Protein AF-A0A6J0BTA2-F1 (afdb_monomer)

Nearest PDB structures (foldseek):
  7sqc-assembly1_1V  TM=4.017E-01  e=1.022E-01  Chlamydomonas reinhardtii
  8a1g-assembly2_B  TM=2.232E-01  e=1.075E-01  Homo sapiens
  7rro-assembly1_D0  TM=2.722E-01  e=5.764E-01  Bos taurus
  8to0-assembly1_GX  TM=4.446E-01  e=3.598E+00  Mus musculus
  8otz-assembly1_DQ  TM=2.866E-01  e=8.990E+00  Bos taurus

Structure (mmCIF, N/CA/C/O backbone):
data_AF-A0A6J0BTA2-F1
#
_entry.id   AF-A0A6J0BTA2-F1
#
loop_
_atom_site.group_PDB
_atom_site.id
_atom_site.type_symbol
_atom_site.label_atom_id
_atom_site.label_alt_id
_atom_site.label_comp_id
_atom_site.label_asym_id
_atom_site.label_entity_id
_atom_site.label_seq_id
_atom_site.pdbx_PDB_ins_code
_atom_site.Cartn_x
_atom_site.Cartn_y
_atom_site.Cartn_z
_atom_site.occupancy
_atom_site.B_iso_or_equiv
_atom_site.auth_seq_id
_atom_site.auth_comp_id
_atom_site.auth_asym_id
_atom_site.auth_atom_id
_atom_site.pdbx_PDB_model_num
ATOM 1 N N . MET A 1 1 ? 21.341 17.110 -25.250 1.00 35.72 1 MET A N 1
ATOM 2 C CA . MET A 1 1 ? 21.425 15.874 -26.065 1.00 35.72 1 MET A CA 1
ATOM 3 C C . MET A 1 1 ? 21.494 16.095 -27.590 1.00 35.72 1 MET A C 1
ATOM 5 O O . MET A 1 1 ? 21.812 15.149 -28.292 1.00 35.72 1 MET A O 1
ATOM 9 N N . GLY A 1 2 ? 21.378 17.321 -28.132 1.00 25.48 2 GLY A N 1
ATOM 10 C CA . GLY A 1 2 ? 21.524 17.606 -29.582 1.00 25.48 2 GLY A CA 1
ATOM 11 C C . GLY A 1 2 ? 22.929 17.468 -30.203 1.00 25.48 2 GLY A C 1
ATOM 12 O O . GLY A 1 2 ? 23.132 17.863 -31.344 1.00 25.48 2 GLY A O 1
ATOM 13 N N . LYS A 1 3 ? 23.913 16.917 -29.480 1.00 32.44 3 LYS A N 1
ATOM 14 C CA . LYS A 1 3 ? 25.285 16.723 -29.990 1.00 32.44 3 LYS A CA 1
ATOM 15 C C . LYS A 1 3 ? 25.452 15.415 -30.786 1.00 32.44 3 LYS A C 1
ATOM 17 O O . LYS A 1 3 ? 26.435 15.279 -31.499 1.00 32.44 3 LYS A O 1
ATOM 22 N N . PHE A 1 4 ? 24.497 14.482 -30.689 1.00 38.06 4 PHE A N 1
ATOM 23 C CA . PHE A 1 4 ? 24.567 13.159 -31.326 1.00 38.06 4 PHE A CA 1
ATOM 24 C C . PHE A 1 4 ? 24.322 13.224 -32.847 1.00 38.06 4 PHE A C 1
ATOM 26 O O . PHE A 1 4 ? 25.132 12.726 -33.620 1.00 38.06 4 PHE A O 1
ATOM 33 N N . ALA A 1 5 ? 23.277 13.936 -33.284 1.00 38.94 5 ALA A N 1
ATOM 34 C CA . ALA A 1 5 ? 22.944 14.091 -34.704 1.00 38.94 5 ALA A CA 1
ATOM 35 C C . ALA A 1 5 ? 23.917 15.021 -35.454 1.00 38.94 5 ALA A C 1
ATOM 37 O O . ALA A 1 5 ? 24.274 14.756 -36.596 1.00 38.94 5 ALA A O 1
ATOM 38 N N . VAL A 1 6 ? 24.407 16.082 -34.799 1.00 39.44 6 VAL A N 1
ATOM 39 C CA . VAL A 1 6 ? 25.334 17.045 -35.420 1.00 39.44 6 VAL A CA 1
ATOM 40 C C . VAL A 1 6 ? 26.699 16.407 -35.704 1.00 39.44 6 VAL A C 1
ATOM 42 O O . VAL A 1 6 ? 27.268 16.658 -36.758 1.00 39.44 6 VAL A O 1
ATOM 45 N N . VAL A 1 7 ? 27.205 15.534 -34.824 1.00 39.81 7 VAL A N 1
ATOM 46 C CA . VAL A 1 7 ? 28.489 14.834 -35.034 1.00 39.81 7 VAL A CA 1
ATOM 47 C C . VAL A 1 7 ? 28.381 13.751 -36.117 1.00 39.81 7 VAL A C 1
ATOM 49 O O . VAL A 1 7 ? 29.303 13.606 -36.912 1.00 39.81 7 VAL A O 1
ATOM 52 N N . LEU A 1 8 ? 27.250 13.040 -36.200 1.00 43.22 8 LEU A N 1
ATOM 53 C CA . LEU A 1 8 ? 26.990 12.015 -37.221 1.00 43.22 8 LEU A CA 1
ATOM 54 C C . LEU A 1 8 ? 26.754 12.613 -38.618 1.00 43.22 8 LEU A C 1
ATOM 56 O O . LEU A 1 8 ? 27.372 12.159 -39.578 1.00 43.22 8 LEU A O 1
ATOM 60 N N . CYS A 1 9 ? 25.959 13.683 -38.734 1.00 40.31 9 CYS A N 1
ATOM 61 C CA . CYS A 1 9 ? 25.785 14.398 -40.003 1.00 40.31 9 CYS A CA 1
ATOM 62 C C . CYS A 1 9 ? 27.081 15.084 -40.459 1.00 40.31 9 CYS A C 1
ATOM 64 O O . CYS A 1 9 ? 27.375 15.091 -41.650 1.00 40.31 9 CYS A O 1
ATOM 66 N N . LEU A 1 10 ? 27.892 15.616 -39.534 1.00 37.22 10 LEU A N 1
ATOM 67 C CA . LEU A 1 10 ? 29.211 16.158 -39.879 1.00 37.22 10 LEU A CA 1
ATOM 68 C C . LEU A 1 10 ? 30.184 15.061 -40.325 1.00 37.22 10 LEU A C 1
ATOM 70 O O . LEU A 1 10 ? 30.979 15.315 -41.216 1.00 37.22 10 LEU A O 1
ATOM 74 N N . LEU A 1 11 ? 30.116 13.841 -39.786 1.00 42.53 11 LEU A N 1
ATOM 75 C CA . LEU A 1 11 ? 30.957 12.731 -40.250 1.00 42.53 11 LEU A CA 1
ATOM 76 C C . LEU A 1 11 ? 30.579 12.273 -41.665 1.00 42.53 11 LEU A C 1
ATOM 78 O O . LEU A 1 11 ? 31.470 12.081 -42.480 1.00 42.53 11 LEU A O 1
ATOM 82 N N . ALA A 1 12 ? 29.289 12.192 -41.989 1.00 43.25 12 ALA A N 1
ATOM 83 C CA . ALA A 1 12 ? 28.816 11.814 -43.324 1.00 43.25 12 ALA A CA 1
ATOM 84 C C . ALA A 1 12 ? 29.086 12.876 -44.402 1.00 43.25 12 ALA A C 1
ATOM 86 O O . ALA A 1 12 ? 29.401 12.552 -45.542 1.00 43.25 12 ALA A O 1
ATOM 87 N N . ILE A 1 13 ? 28.946 14.157 -44.038 1.00 41.69 13 ILE A N 1
ATOM 88 C CA . ILE A 1 13 ? 29.061 15.288 -44.969 1.00 41.69 13 ILE A CA 1
ATOM 89 C C . ILE A 1 13 ? 30.523 15.744 -45.124 1.00 41.69 13 ILE A C 1
ATOM 91 O O . ILE A 1 13 ? 30.903 16.205 -46.198 1.00 41.69 13 ILE A O 1
ATOM 95 N N . VAL A 1 14 ? 31.368 15.603 -44.091 1.00 39.50 14 VAL A N 1
ATOM 96 C CA . VAL A 1 14 ? 32.807 15.940 -44.173 1.00 39.50 14 VAL A CA 1
ATOM 97 C C . VAL A 1 14 ? 33.625 14.807 -44.810 1.00 39.50 14 VAL A C 1
ATOM 99 O O . VAL A 1 14 ? 34.624 15.091 -45.468 1.00 39.50 14 VAL A O 1
ATOM 102 N N . TYR A 1 15 ? 33.205 13.543 -44.684 1.00 42.06 15 TYR A N 1
ATOM 103 C CA . TYR A 1 15 ? 33.903 12.384 -45.256 1.00 42.06 15 TYR A CA 1
ATOM 104 C C . TYR A 1 15 ? 33.152 11.795 -46.449 1.00 42.06 15 TYR A C 1
ATOM 106 O O . TYR A 1 15 ? 32.680 10.663 -46.404 1.00 42.06 15 TYR A O 1
ATOM 114 N N . GLY A 1 16 ? 33.115 12.507 -47.573 1.00 46.03 16 GLY A N 1
ATOM 115 C CA . GLY A 1 16 ? 32.836 11.877 -48.871 1.00 46.03 16 GLY A CA 1
ATOM 116 C C . GLY A 1 16 ? 33.905 10.845 -49.297 1.00 46.03 16 GLY A C 1
ATOM 117 O O . GLY A 1 16 ? 34.317 10.851 -50.450 1.00 46.03 16 GLY A O 1
ATOM 118 N N . THR A 1 17 ? 34.441 10.017 -48.393 1.00 38.19 17 THR A N 1
ATOM 119 C CA . THR A 1 17 ? 35.747 9.362 -48.524 1.00 38.19 17 THR A CA 1
ATOM 120 C C . THR A 1 17 ? 35.748 7.914 -48.024 1.00 38.19 17 THR A C 1
ATOM 122 O O . THR A 1 17 ? 35.461 7.633 -46.868 1.00 38.19 17 THR A O 1
ATOM 125 N N . SER A 1 18 ? 36.124 6.996 -48.920 1.00 43.53 18 SER A N 1
ATOM 126 C CA . SER A 1 18 ? 37.051 5.867 -48.709 1.00 43.53 18 SER A CA 1
ATOM 127 C C . SER A 1 18 ? 37.325 5.409 -47.259 1.00 43.53 18 SER A C 1
ATOM 129 O O . SER A 1 18 ? 38.469 5.476 -46.798 1.00 43.53 18 SER A O 1
ATOM 131 N N . CYS A 1 19 ? 36.324 4.918 -46.531 1.00 44.28 19 CYS A N 1
ATOM 132 C CA . CYS A 1 19 ? 36.578 4.134 -45.325 1.00 44.28 19 CYS A CA 1
ATOM 133 C C . CYS A 1 19 ? 37.017 2.730 -45.742 1.00 44.28 19 CYS A C 1
ATOM 135 O O . CYS A 1 19 ? 36.391 2.110 -46.599 1.00 44.28 19 CYS A O 1
ATOM 137 N N . SER A 1 20 ? 38.094 2.223 -45.143 1.00 52.12 20 SER A N 1
ATOM 138 C CA . S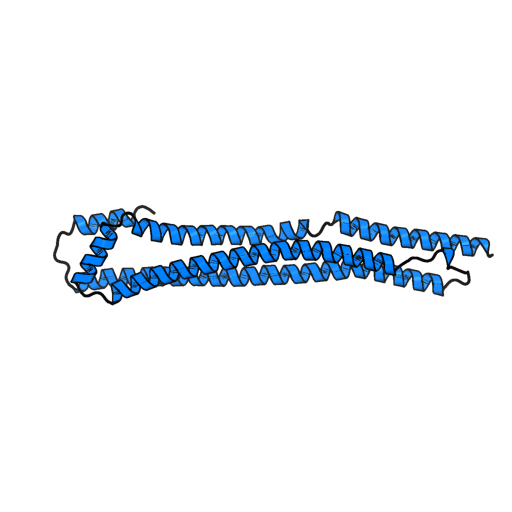ER A 1 20 ? 38.398 0.799 -45.259 1.00 52.12 20 SER A CA 1
ATOM 139 C C . SER A 1 20 ? 37.261 -0.002 -44.610 1.00 52.12 20 SER A C 1
ATOM 141 O O . SER A 1 20 ? 36.654 0.460 -43.641 1.00 52.12 20 SER A O 1
ATOM 143 N N . GLU A 1 21 ? 36.980 -1.206 -45.103 1.00 52.00 21 GLU A N 1
ATOM 144 C CA . GLU A 1 21 ? 35.995 -2.140 -44.522 1.00 52.00 21 GLU A CA 1
ATOM 145 C C . GLU A 1 21 ? 36.177 -2.299 -42.991 1.00 52.00 21 GLU A C 1
ATOM 147 O O . GLU A 1 21 ? 35.219 -2.379 -42.216 1.00 52.00 21 GLU A O 1
ATOM 152 N N . ALA A 1 22 ? 37.428 -2.213 -42.524 1.00 54.34 22 ALA A N 1
ATOM 153 C CA . ALA A 1 22 ? 37.799 -2.255 -41.113 1.00 54.34 22 ALA A CA 1
ATOM 154 C C . ALA A 1 22 ? 37.300 -1.048 -40.286 1.00 54.34 22 ALA A C 1
ATOM 156 O O . ALA A 1 22 ? 37.028 -1.196 -39.091 1.00 54.34 22 ALA A O 1
ATOM 157 N N . ASP A 1 23 ? 37.178 0.141 -40.878 1.00 51.91 23 ASP A N 1
ATOM 158 C CA . ASP A 1 23 ? 36.691 1.343 -40.189 1.00 51.91 23 ASP A CA 1
ATOM 159 C C . ASP A 1 23 ? 35.160 1.363 -40.101 1.00 51.91 23 ASP A C 1
ATOM 161 O O . ASP A 1 23 ? 34.615 1.711 -39.049 1.00 51.91 23 ASP A O 1
ATOM 165 N N . ILE A 1 24 ? 34.471 0.885 -41.144 1.00 52.03 24 ILE A N 1
ATOM 166 C CA . ILE A 1 24 ? 33.013 0.671 -41.140 1.00 52.03 24 ILE A CA 1
ATOM 167 C C . ILE A 1 24 ? 32.643 -0.360 -40.068 1.00 52.03 24 ILE A C 1
ATOM 169 O O . ILE A 1 24 ? 31.820 -0.083 -39.192 1.00 52.03 24 ILE A O 1
ATOM 173 N N . THR A 1 25 ? 33.339 -1.500 -40.048 1.00 54.88 25 THR A N 1
ATOM 174 C CA . THR A 1 25 ? 33.133 -2.570 -39.059 1.00 54.88 25 THR A CA 1
ATOM 175 C C . THR A 1 25 ? 33.291 -2.066 -37.618 1.00 54.88 25 THR A C 1
ATOM 177 O O . THR A 1 25 ? 32.485 -2.393 -36.743 1.00 54.88 25 THR A O 1
ATOM 180 N N . LYS A 1 26 ? 34.295 -1.220 -37.338 1.00 56.75 26 LYS A N 1
ATOM 181 C CA . LYS A 1 26 ? 34.503 -0.629 -36.000 1.00 56.75 26 LYS A CA 1
ATOM 182 C C . LYS A 1 26 ? 33.377 0.314 -35.586 1.00 56.75 26 LYS A C 1
ATOM 184 O O . LYS A 1 26 ? 33.005 0.323 -34.411 1.00 56.75 26 LYS A O 1
ATOM 189 N N . ILE A 1 27 ? 32.865 1.128 -36.508 1.00 55.75 27 ILE A N 1
ATOM 190 C CA . ILE A 1 27 ? 31.754 2.049 -36.236 1.00 55.75 27 ILE A CA 1
ATOM 191 C C . ILE A 1 27 ? 30.485 1.246 -35.934 1.00 55.75 27 ILE A C 1
ATOM 193 O O . ILE A 1 27 ? 29.877 1.459 -34.884 1.00 55.75 27 ILE A O 1
ATOM 197 N N . VAL A 1 28 ? 30.157 0.264 -36.777 1.00 54.09 28 VAL A N 1
ATOM 198 C CA . VAL A 1 28 ? 29.005 -0.632 -36.596 1.00 54.09 28 VAL A CA 1
ATOM 199 C C . VAL A 1 28 ? 29.092 -1.391 -35.269 1.00 54.09 28 VAL A C 1
ATOM 201 O O . VAL A 1 28 ? 28.147 -1.372 -34.483 1.00 54.09 28 VAL A O 1
ATOM 204 N N . THR A 1 29 ? 30.255 -1.961 -34.943 1.00 58.22 29 THR A N 1
ATOM 205 C CA . THR A 1 29 ? 30.469 -2.674 -33.671 1.00 58.22 29 THR A CA 1
ATOM 206 C C . THR A 1 29 ? 30.250 -1.764 -32.458 1.00 58.22 29 THR A C 1
ATOM 208 O O . THR A 1 29 ? 29.621 -2.169 -31.482 1.00 58.22 29 THR A O 1
ATOM 211 N N . ARG A 1 30 ? 30.723 -0.508 -32.496 1.00 61.00 30 ARG A N 1
ATOM 212 C CA . ARG A 1 30 ? 30.476 0.454 -31.404 1.00 61.00 30 ARG A CA 1
ATOM 213 C C . ARG A 1 30 ? 29.000 0.817 -31.269 1.00 61.00 30 ARG A C 1
ATOM 215 O O . ARG A 1 30 ? 28.554 1.049 -30.150 1.00 61.00 30 ARG A O 1
ATOM 222 N N . MET A 1 31 ? 28.265 0.895 -32.377 1.00 55.81 31 MET A N 1
ATOM 223 C CA . MET A 1 31 ? 26.827 1.167 -32.356 1.00 55.81 31 MET A CA 1
ATOM 224 C C . MET A 1 31 ? 26.059 -0.012 -31.762 1.00 55.81 31 MET A C 1
ATOM 226 O O . MET A 1 31 ? 25.244 0.205 -30.871 1.00 55.81 31 MET A O 1
ATOM 230 N N . ILE A 1 32 ? 26.396 -1.243 -32.159 1.00 58.09 32 ILE A N 1
ATOM 231 C CA . ILE A 1 32 ? 25.820 -2.466 -31.585 1.00 58.09 32 ILE A CA 1
ATOM 232 C C . ILE A 1 32 ? 26.045 -2.511 -30.071 1.00 58.09 32 ILE A C 1
ATOM 234 O O . ILE A 1 32 ? 25.090 -2.614 -29.310 1.00 58.09 32 ILE A O 1
ATOM 238 N N . LEU A 1 33 ? 27.291 -2.325 -29.621 1.00 60.25 33 LEU A N 1
ATOM 239 C CA . LEU A 1 33 ? 27.635 -2.318 -28.193 1.00 60.25 33 LEU A CA 1
ATOM 240 C C . LEU A 1 33 ? 26.949 -1.195 -27.406 1.00 60.25 33 LEU A C 1
ATOM 242 O O . LEU A 1 33 ? 26.782 -1.304 -26.193 1.00 60.25 33 LEU A O 1
ATOM 246 N N . LYS A 1 34 ? 26.604 -0.083 -28.060 1.00 60.62 34 LYS A N 1
ATOM 247 C CA . LYS A 1 34 ? 25.892 1.015 -27.410 1.00 60.62 34 LYS A CA 1
ATOM 248 C C . LYS A 1 34 ? 24.410 0.683 -27.228 1.00 60.62 34 LYS A C 1
ATOM 250 O O . LYS A 1 34 ? 23.904 0.887 -26.131 1.00 60.62 34 LYS A O 1
ATOM 255 N N . VAL A 1 35 ? 23.752 0.153 -28.259 1.00 60.81 35 VAL A N 1
ATOM 256 C CA . VAL A 1 35 ? 22.341 -0.257 -28.172 1.00 60.81 35 VAL A CA 1
ATOM 257 C C . VAL A 1 35 ? 22.169 -1.411 -27.182 1.00 60.81 35 VAL A C 1
ATOM 259 O O . VAL A 1 35 ? 21.249 -1.386 -26.375 1.00 60.81 35 VAL A O 1
ATOM 262 N N . ASP A 1 36 ? 23.104 -2.363 -27.160 1.00 64.94 36 ASP A N 1
ATOM 263 C CA . ASP A 1 36 ? 23.115 -3.472 -26.196 1.00 64.94 36 ASP A CA 1
ATOM 264 C C . ASP A 1 36 ? 23.147 -2.975 -24.735 1.00 64.94 36 ASP A C 1
ATOM 266 O O . ASP A 1 36 ? 22.382 -3.427 -23.885 1.00 64.94 36 ASP A O 1
ATOM 270 N N . ARG A 1 37 ? 23.953 -1.942 -24.445 1.00 69.00 37 ARG A N 1
ATOM 271 C CA . ARG A 1 37 ? 23.975 -1.299 -23.117 1.00 69.00 37 ARG A CA 1
ATOM 272 C C . ARG A 1 37 ? 22.672 -0.583 -22.768 1.00 69.00 37 ARG A C 1
ATOM 274 O O . ARG A 1 37 ? 22.307 -0.564 -21.596 1.00 69.00 37 ARG A O 1
ATOM 281 N N . GLU A 1 38 ? 22.010 0.034 -23.743 1.00 66.50 38 GLU A N 1
ATOM 282 C CA . GLU A 1 38 ? 20.730 0.721 -23.528 1.00 66.50 38 GLU A CA 1
ATOM 283 C C . GLU A 1 38 ? 19.611 -0.292 -23.234 1.00 66.50 38 GLU A C 1
ATOM 285 O O . GLU A 1 38 ? 18.860 -0.087 -22.285 1.00 66.50 38 GLU A O 1
ATOM 290 N N . ILE A 1 39 ? 19.576 -1.430 -23.938 1.00 68.00 39 ILE A N 1
ATOM 291 C CA . ILE A 1 39 ? 18.646 -2.540 -23.657 1.00 68.00 39 ILE A CA 1
ATOM 292 C C . ILE A 1 39 ? 18.867 -3.106 -22.245 1.00 68.00 39 ILE A C 1
ATOM 294 O O . ILE A 1 39 ? 17.910 -3.283 -21.495 1.00 68.00 39 ILE A O 1
ATOM 298 N N . ILE A 1 40 ? 20.122 -3.338 -21.841 1.00 71.62 40 ILE A N 1
ATOM 299 C CA . ILE A 1 40 ? 20.437 -3.812 -20.481 1.00 71.62 40 ILE A CA 1
ATOM 300 C C . ILE A 1 40 ? 19.961 -2.810 -19.418 1.00 71.62 40 ILE A C 1
ATOM 302 O O . ILE A 1 40 ? 19.394 -3.210 -18.404 1.00 71.62 40 ILE A O 1
ATOM 306 N N . ALA A 1 41 ? 20.176 -1.508 -19.633 1.00 67.50 41 ALA A N 1
ATOM 307 C CA . ALA A 1 41 ? 19.722 -0.480 -18.697 1.00 67.50 41 ALA A CA 1
ATOM 308 C C . ALA A 1 41 ? 18.190 -0.452 -18.563 1.00 67.50 41 ALA A C 1
ATOM 310 O O . ALA A 1 41 ? 17.683 -0.306 -17.454 1.00 67.50 41 ALA A O 1
ATOM 311 N N . ILE A 1 42 ? 17.470 -0.644 -19.672 1.00 68.38 42 ILE A N 1
ATOM 312 C CA . ILE A 1 42 ? 16.007 -0.715 -19.709 1.00 68.38 42 ILE A CA 1
ATOM 313 C C . ILE A 1 42 ? 15.486 -1.922 -18.909 1.00 68.38 42 ILE A C 1
ATOM 315 O O . ILE A 1 42 ? 14.634 -1.751 -18.037 1.00 68.38 42 ILE A O 1
ATOM 319 N N . TYR A 1 43 ? 16.030 -3.123 -19.133 1.00 76.94 43 TYR A N 1
ATOM 320 C CA . TYR A 1 43 ? 15.613 -4.313 -18.380 1.00 76.94 43 TYR A CA 1
ATOM 321 C C . TYR A 1 43 ? 15.940 -4.214 -16.886 1.00 76.94 43 TYR A C 1
ATOM 323 O O . TYR A 1 43 ? 15.149 -4.645 -16.048 1.00 76.94 43 TYR A O 1
ATOM 331 N N . ASN A 1 44 ? 17.068 -3.594 -16.529 1.00 78.75 44 ASN A N 1
ATOM 332 C CA . ASN A 1 44 ? 17.391 -3.333 -15.126 1.00 78.75 44 ASN A CA 1
ATOM 333 C C . ASN A 1 44 ? 16.373 -2.385 -14.470 1.00 78.75 44 ASN A C 1
ATOM 335 O O . ASN A 1 44 ? 16.004 -2.607 -13.319 1.00 78.75 44 ASN A O 1
ATOM 339 N N . ALA A 1 45 ? 15.896 -1.360 -15.186 1.00 70.88 45 ALA A N 1
ATOM 340 C CA . ALA A 1 45 ? 14.860 -0.456 -14.682 1.00 70.88 45 ALA A CA 1
ATOM 341 C C . ALA A 1 45 ? 13.511 -1.174 -14.484 1.00 70.88 45 ALA A C 1
ATOM 343 O O . ALA A 1 45 ? 12.845 -0.964 -13.474 1.00 70.88 45 ALA A O 1
ATOM 344 N N . GLN A 1 46 ? 13.139 -2.077 -15.397 1.00 76.12 46 GLN A N 1
ATOM 345 C CA . GLN A 1 46 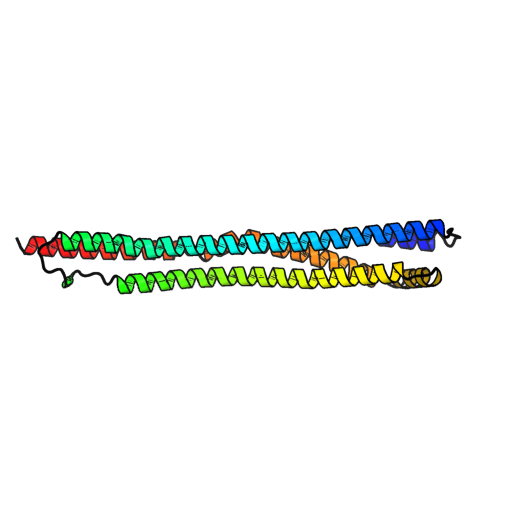? 11.945 -2.923 -15.259 1.00 76.12 46 GLN A CA 1
ATOM 346 C C . GLN A 1 46 ? 12.031 -3.855 -14.052 1.00 76.12 46 GLN A C 1
ATOM 348 O O . GLN A 1 46 ? 11.074 -3.938 -13.286 1.00 76.12 46 GLN A O 1
ATOM 353 N N . SER A 1 47 ? 13.184 -4.496 -13.836 1.00 82.44 47 SER A N 1
ATOM 354 C CA . SER A 1 47 ? 13.408 -5.316 -12.641 1.00 82.44 47 SER A CA 1
ATOM 355 C C . SER A 1 47 ? 13.296 -4.485 -11.361 1.00 82.44 47 SER A C 1
ATOM 357 O O . SER A 1 47 ? 12.610 -4.895 -10.433 1.00 82.44 47 SER A O 1
ATOM 359 N N . ALA A 1 48 ? 13.908 -3.296 -11.325 1.00 80.25 48 ALA A N 1
ATOM 360 C CA . ALA A 1 48 ? 13.838 -2.415 -10.161 1.00 80.25 48 ALA A CA 1
ATOM 361 C C . ALA A 1 48 ? 12.401 -1.957 -9.855 1.00 80.25 48 ALA A C 1
ATOM 363 O O . ALA A 1 48 ? 12.017 -1.852 -8.693 1.00 80.25 48 ALA A O 1
ATOM 364 N N . MET A 1 49 ? 11.586 -1.710 -10.884 1.00 79.56 49 MET A N 1
ATOM 365 C CA . MET A 1 49 ? 10.172 -1.379 -10.700 1.00 79.56 49 MET A CA 1
ATOM 366 C C . MET A 1 49 ? 9.338 -2.558 -10.196 1.00 79.56 49 MET A C 1
ATOM 368 O O . MET A 1 49 ? 8.430 -2.345 -9.393 1.00 79.56 49 MET A O 1
ATOM 372 N N . ALA A 1 50 ? 9.644 -3.782 -10.631 1.00 83.88 50 ALA A N 1
ATOM 373 C CA . ALA A 1 50 ? 9.001 -4.982 -10.105 1.00 83.88 50 ALA A CA 1
ATOM 374 C C . ALA A 1 50 ? 9.317 -5.179 -8.610 1.00 83.88 50 ALA A C 1
ATOM 376 O O . ALA A 1 50 ? 8.395 -5.372 -7.820 1.00 83.88 50 ALA A O 1
ATOM 377 N N . ASP A 1 51 ? 10.584 -5.025 -8.212 1.00 84.88 51 ASP A N 1
ATOM 378 C CA . ASP A 1 51 ? 11.005 -5.113 -6.805 1.00 84.88 51 ASP A CA 1
ATOM 379 C C . ASP A 1 51 ? 10.293 -4.062 -5.929 1.00 84.88 51 ASP A C 1
ATOM 381 O O . ASP A 1 51 ? 9.843 -4.341 -4.816 1.00 84.88 51 ASP A O 1
ATOM 385 N N . GLU A 1 52 ? 10.150 -2.842 -6.444 1.00 82.31 52 GLU A N 1
ATOM 386 C CA . GLU A 1 52 ? 9.468 -1.750 -5.750 1.00 82.31 52 GLU A CA 1
ATOM 387 C C . GLU A 1 52 ? 7.941 -1.972 -5.665 1.00 82.31 52 GLU A C 1
ATOM 389 O O . GLU A 1 52 ? 7.317 -1.625 -4.660 1.00 82.31 52 GLU A O 1
ATOM 394 N N . LEU A 1 53 ? 7.319 -2.598 -6.673 1.00 85.75 53 LEU A N 1
ATOM 395 C CA . LEU A 1 53 ? 5.914 -3.015 -6.605 1.00 85.75 53 LEU A CA 1
ATOM 396 C C . LEU A 1 53 ? 5.696 -4.079 -5.519 1.00 85.75 53 LEU A C 1
ATOM 398 O O . LEU A 1 53 ? 4.728 -3.993 -4.758 1.00 85.75 53 LEU A O 1
ATOM 402 N N . ASP A 1 54 ? 6.597 -5.055 -5.418 1.00 88.56 54 ASP A N 1
ATOM 403 C CA . ASP A 1 54 ? 6.548 -6.074 -4.368 1.00 88.56 54 ASP A CA 1
ATOM 404 C C . ASP A 1 54 ? 6.715 -5.450 -2.974 1.00 88.56 54 ASP A C 1
ATOM 406 O O . ASP A 1 54 ? 6.002 -5.817 -2.034 1.00 88.56 54 ASP A O 1
ATOM 410 N N . TYR A 1 55 ? 7.583 -4.441 -2.845 1.00 83.88 55 TYR A N 1
ATOM 411 C CA . TYR A 1 55 ? 7.715 -3.652 -1.620 1.00 83.88 55 TYR A CA 1
ATOM 412 C C . TYR A 1 55 ? 6.406 -2.942 -1.236 1.00 83.88 55 TYR A C 1
ATOM 414 O O . TYR A 1 55 ? 5.960 -3.043 -0.088 1.00 83.88 55 TYR A O 1
ATOM 422 N N . VAL A 1 56 ? 5.747 -2.276 -2.192 1.00 81.19 56 VAL A N 1
ATOM 423 C CA . VAL A 1 56 ? 4.439 -1.625 -1.991 1.00 81.19 56 VAL A CA 1
ATOM 424 C C . VAL A 1 56 ? 3.389 -2.630 -1.500 1.00 81.19 56 VAL A C 1
ATOM 426 O O . VAL A 1 56 ? 2.714 -2.369 -0.503 1.00 81.19 56 VAL A O 1
ATOM 429 N N . LYS A 1 57 ? 3.292 -3.805 -2.134 1.00 86.75 57 LYS A N 1
ATOM 430 C CA . LYS A 1 57 ? 2.350 -4.874 -1.750 1.00 86.75 57 LYS A CA 1
ATOM 431 C C . LYS A 1 57 ? 2.621 -5.436 -0.357 1.00 86.75 57 LYS A C 1
ATOM 433 O O . LYS A 1 57 ? 1.691 -5.628 0.430 1.00 86.75 57 LYS A O 1
ATOM 438 N N . SER A 1 58 ? 3.890 -5.685 -0.034 1.00 87.31 58 SER A N 1
ATOM 439 C CA . SER A 1 58 ? 4.279 -6.193 1.283 1.00 87.31 58 SER A CA 1
ATOM 440 C C . SER A 1 58 ? 3.940 -5.193 2.389 1.00 87.31 58 SER A C 1
ATOM 442 O O . SER A 1 58 ? 3.461 -5.591 3.451 1.00 87.31 58 SER A O 1
ATOM 444 N N . ASN A 1 59 ? 4.171 -3.899 2.152 1.00 81.12 59 ASN A N 1
ATOM 445 C CA . ASN A 1 59 ? 3.817 -2.851 3.106 1.00 81.12 59 ASN A CA 1
ATOM 446 C C . ASN A 1 59 ? 2.303 -2.696 3.264 1.00 81.12 59 ASN A C 1
ATOM 448 O O . ASN A 1 59 ? 1.840 -2.567 4.394 1.00 81.12 59 ASN A O 1
ATOM 452 N N . ALA A 1 60 ? 1.544 -2.737 2.162 1.00 84.88 60 ALA A N 1
ATOM 453 C CA . ALA A 1 60 ? 0.080 -2.732 2.190 1.00 84.88 60 ALA A CA 1
ATOM 454 C C . ALA A 1 60 ? -0.449 -3.829 3.126 1.00 84.88 60 ALA A C 1
ATOM 456 O O . ALA A 1 60 ? -1.121 -3.538 4.113 1.00 84.88 60 ALA A O 1
ATOM 457 N N . SER A 1 61 ? -0.004 -5.067 2.893 1.00 85.56 61 SER A N 1
ATOM 458 C CA . SER A 1 61 ? -0.414 -6.243 3.669 1.00 85.56 61 SER A CA 1
ATOM 459 C C . SER A 1 61 ? -0.068 -6.116 5.160 1.00 85.56 61 SER A C 1
ATOM 461 O O . SER A 1 61 ? -0.861 -6.469 6.035 1.00 85.56 61 SER A O 1
ATOM 463 N N . ALA A 1 62 ? 1.124 -5.598 5.484 1.00 83.44 62 ALA A N 1
ATOM 464 C CA . ALA A 1 62 ? 1.541 -5.389 6.871 1.00 83.44 62 ALA A CA 1
ATOM 465 C C . ALA A 1 62 ? 0.679 -4.329 7.584 1.00 83.44 62 ALA A C 1
ATOM 467 O O . ALA A 1 62 ? 0.364 -4.467 8.772 1.00 83.44 62 ALA A O 1
ATOM 468 N N . ILE A 1 63 ? 0.286 -3.277 6.863 1.00 79.56 63 ILE A N 1
ATOM 469 C CA . ILE A 1 63 ? -0.564 -2.206 7.383 1.00 79.56 63 ILE A CA 1
ATOM 470 C C . ILE A 1 63 ? -1.987 -2.716 7.610 1.00 79.56 63 ILE A C 1
ATOM 472 O O . ILE A 1 63 ? -2.507 -2.534 8.709 1.00 79.56 63 ILE A O 1
ATOM 476 N N . GLU A 1 64 ? -2.583 -3.410 6.641 1.00 84.50 64 GLU A N 1
ATOM 477 C CA . GLU A 1 64 ? -3.909 -4.032 6.775 1.00 84.50 64 GLU A CA 1
ATOM 478 C C . GLU A 1 64 ? -3.964 -4.967 7.988 1.00 84.50 64 GLU A C 1
ATOM 480 O O . GLU A 1 64 ? -4.848 -4.849 8.838 1.00 84.50 64 GLU A O 1
ATOM 485 N N . SER A 1 65 ? -2.947 -5.821 8.156 1.00 84.56 65 SER A N 1
ATOM 486 C CA . SER A 1 65 ? -2.839 -6.691 9.330 1.00 84.56 65 SER A CA 1
ATOM 487 C C . SER A 1 65 ? -2.753 -5.906 10.644 1.00 84.56 65 SER A C 1
ATOM 489 O O . SER A 1 65 ? -3.291 -6.357 11.658 1.00 84.56 65 SER A O 1
ATOM 491 N N . THR A 1 66 ? -2.075 -4.756 10.652 1.00 81.62 66 THR A N 1
ATOM 492 C CA . THR A 1 66 ? -1.945 -3.903 11.844 1.00 81.62 66 THR A CA 1
ATOM 493 C C . THR A 1 66 ? -3.268 -3.225 12.187 1.00 81.62 66 THR A C 1
ATOM 495 O O . THR A 1 66 ? -3.641 -3.175 13.361 1.00 81.62 66 THR A O 1
ATOM 498 N N . VAL A 1 67 ? -3.990 -2.722 11.183 1.00 81.06 67 VAL A N 1
ATOM 499 C CA . VAL A 1 67 ? -5.311 -2.097 11.348 1.00 81.06 67 VAL A CA 1
ATOM 500 C C . VAL A 1 67 ? -6.302 -3.108 11.887 1.00 81.06 67 VAL A C 1
ATOM 502 O O . VAL A 1 67 ? -6.893 -2.859 12.936 1.00 81.06 67 VAL A O 1
ATOM 505 N N . ASN A 1 68 ? -6.404 -4.267 11.237 1.00 83.81 68 ASN A N 1
ATOM 506 C CA . ASN A 1 68 ? -7.269 -5.354 11.671 1.00 83.81 68 ASN A CA 1
ATOM 507 C C . ASN A 1 68 ? -6.971 -5.741 13.130 1.00 83.81 68 ASN A C 1
ATOM 509 O O . ASN A 1 68 ? -7.850 -5.697 13.988 1.00 83.81 68 ASN A O 1
ATOM 513 N N . GLY A 1 69 ? -5.697 -5.990 13.458 1.00 80.00 69 GLY A N 1
ATOM 514 C CA . GLY A 1 69 ? -5.288 -6.317 14.826 1.00 80.00 69 GLY A CA 1
ATOM 515 C C . GLY A 1 69 ? -5.580 -5.214 15.852 1.00 80.00 69 GLY A C 1
ATOM 516 O O . GLY A 1 69 ? -5.871 -5.517 17.007 1.00 80.00 69 GLY A O 1
ATOM 517 N N . THR A 1 70 ? -5.534 -3.942 15.452 1.00 80.50 70 THR A N 1
ATOM 518 C CA . THR A 1 70 ? -5.781 -2.800 16.345 1.00 80.50 70 THR A CA 1
ATOM 519 C C . THR A 1 70 ? -7.272 -2.581 16.591 1.00 80.50 70 THR A C 1
ATOM 521 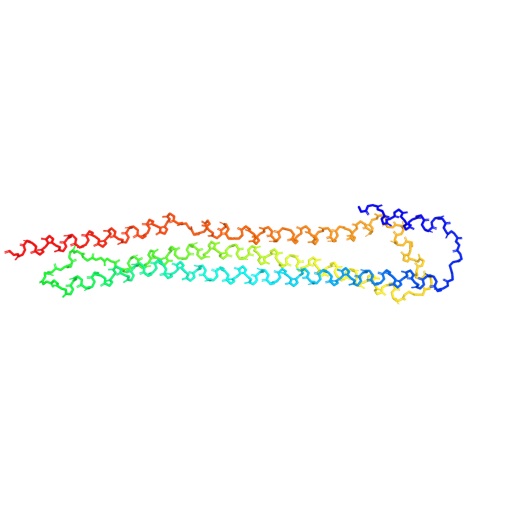O O . THR A 1 70 ? -7.685 -2.448 17.741 1.00 80.50 70 THR A O 1
ATOM 524 N N . VAL A 1 71 ? -8.081 -2.547 15.530 1.00 82.88 71 VAL A N 1
ATOM 525 C CA . VAL A 1 71 ? -9.523 -2.274 15.606 1.00 82.88 71 VAL A CA 1
ATOM 526 C C . VAL A 1 71 ? -10.247 -3.449 16.266 1.00 82.88 71 VAL A C 1
ATOM 528 O O . VAL A 1 71 ? -10.904 -3.261 17.290 1.00 82.88 71 VAL A O 1
ATOM 531 N N . VAL A 1 72 ? -10.046 -4.669 15.761 1.00 84.50 72 VAL A N 1
ATOM 532 C CA . VAL A 1 72 ? -10.661 -5.883 16.325 1.00 84.50 72 VAL A CA 1
ATOM 533 C C . VAL A 1 72 ? -10.108 -6.173 17.720 1.00 84.50 72 VAL A C 1
ATOM 535 O O . VAL A 1 72 ? -10.864 -6.472 18.644 1.00 84.50 72 VAL A O 1
ATOM 538 N N . GLY A 1 73 ? -8.797 -5.999 17.922 1.00 82.00 73 GLY A N 1
ATOM 539 C CA . GLY A 1 73 ? -8.167 -6.206 19.227 1.00 82.00 73 GLY A CA 1
ATOM 540 C C . GLY A 1 73 ? -8.697 -5.275 20.320 1.00 82.00 73 GLY A C 1
ATOM 541 O O . GLY A 1 73 ? -8.708 -5.659 21.491 1.00 82.00 73 GLY A O 1
ATOM 542 N N . MET A 1 74 ? -9.173 -4.074 19.969 1.00 83.75 74 MET A N 1
ATOM 543 C CA . MET A 1 74 ? -9.838 -3.188 20.927 1.00 83.75 74 MET A CA 1
ATOM 544 C C . MET A 1 74 ? -11.202 -3.719 21.362 1.00 83.75 74 MET A C 1
ATOM 546 O O . MET A 1 74 ? -11.457 -3.741 22.566 1.00 83.75 74 MET A O 1
ATOM 550 N N . VAL A 1 75 ? -12.034 -4.195 20.431 1.00 87.94 75 VAL A N 1
ATOM 551 C CA . VAL A 1 75 ? -13.330 -4.810 20.767 1.00 87.94 75 VAL A CA 1
ATOM 552 C C . VAL A 1 75 ? -13.114 -6.022 21.675 1.00 87.94 75 VAL A C 1
ATOM 554 O O . VAL A 1 75 ? -13.659 -6.061 22.777 1.00 87.94 75 VAL A O 1
ATOM 557 N N . SER A 1 76 ? -12.215 -6.939 21.301 1.00 89.25 76 SER A N 1
ATOM 558 C CA . SER A 1 76 ? -11.921 -8.136 22.104 1.00 89.25 76 SER A CA 1
ATOM 559 C C . SER A 1 76 ? -11.377 -7.815 23.498 1.00 89.25 76 SER A C 1
ATOM 561 O O . SER A 1 76 ? -11.668 -8.521 24.465 1.00 89.25 76 SER A O 1
ATOM 563 N N . LYS A 1 77 ? -10.579 -6.748 23.636 1.00 87.94 77 LYS A N 1
ATOM 564 C CA . LYS A 1 77 ? -10.074 -6.310 24.943 1.00 87.94 77 LYS A CA 1
ATOM 565 C C . LYS A 1 77 ? -11.217 -5.872 25.859 1.00 87.94 77 LYS A C 1
ATOM 567 O O . LYS A 1 77 ? -11.232 -6.280 27.020 1.00 87.94 77 LYS A O 1
ATOM 572 N N . TYR A 1 78 ? -12.123 -5.031 25.367 1.00 86.62 78 TYR A N 1
ATOM 573 C CA . TYR A 1 78 ? -13.225 -4.511 26.177 1.00 86.62 78 TYR A CA 1
ATOM 574 C C . TYR A 1 78 ? -14.288 -5.578 26.462 1.00 86.62 78 TYR A C 1
ATOM 576 O O . TYR A 1 78 ? -14.759 -5.658 27.594 1.00 86.62 78 TYR A O 1
ATOM 584 N N . GLU A 1 79 ? -14.552 -6.480 25.516 1.00 90.38 79 GLU A N 1
ATOM 585 C CA . GLU A 1 79 ? -15.390 -7.664 25.738 1.00 90.38 79 GLU A CA 1
ATOM 586 C C . GLU A 1 79 ? -14.837 -8.546 26.872 1.00 90.38 79 GLU A C 1
ATOM 588 O O . GLU A 1 79 ? -15.567 -8.956 27.774 1.00 90.38 79 GLU A O 1
ATOM 593 N N . ALA A 1 80 ? -13.526 -8.806 26.892 1.00 88.75 80 ALA A N 1
ATOM 594 C CA . ALA A 1 80 ? -12.905 -9.582 27.965 1.00 88.75 80 ALA A CA 1
ATOM 595 C C . ALA A 1 80 ? -13.004 -8.888 29.338 1.00 88.75 80 ALA A C 1
ATOM 597 O O . ALA A 1 80 ? -13.199 -9.555 30.360 1.00 88.75 80 ALA A O 1
ATOM 598 N N . GLN A 1 81 ? -12.874 -7.556 29.372 1.00 87.81 81 GLN A N 1
ATOM 599 C CA . GLN A 1 81 ? -13.055 -6.771 30.596 1.00 87.81 81 GLN A CA 1
ATOM 600 C C . GLN A 1 81 ? -14.505 -6.833 31.089 1.00 87.81 81 GLN A C 1
ATOM 602 O O . GLN A 1 81 ? -14.723 -7.091 32.271 1.00 87.81 81 GLN A O 1
ATOM 607 N N . TRP A 1 82 ? -15.478 -6.701 30.186 1.00 87.50 82 TRP A N 1
ATOM 608 C CA . TRP A 1 82 ? -16.902 -6.838 30.493 1.00 87.50 82 TRP A CA 1
ATOM 609 C C . TRP A 1 82 ? -17.253 -8.221 31.039 1.00 87.50 82 TRP A C 1
ATOM 611 O O . TRP A 1 82 ? -17.821 -8.330 32.121 1.00 87.50 82 TRP A O 1
ATOM 621 N N . ASN A 1 83 ? -16.822 -9.286 30.361 1.00 88.88 83 ASN A N 1
ATOM 622 C CA . ASN A 1 83 ? -17.056 -10.660 30.809 1.00 88.88 83 ASN A CA 1
ATOM 623 C C . ASN A 1 83 ? -16.465 -10.923 32.204 1.00 88.88 83 ASN A C 1
ATOM 625 O O . ASN A 1 83 ? -17.067 -11.623 33.020 1.00 88.88 83 ASN A O 1
ATOM 629 N N . THR A 1 84 ? -15.301 -10.334 32.499 1.00 88.19 84 THR A N 1
ATOM 630 C CA . THR A 1 84 ? -14.692 -10.403 33.834 1.00 88.19 84 THR A CA 1
ATOM 631 C C . THR A 1 84 ? -15.560 -9.688 34.868 1.00 88.19 84 THR A C 1
ATOM 633 O O . THR A 1 84 ? -15.848 -10.275 35.912 1.00 88.19 84 THR A O 1
ATOM 636 N N . LEU A 1 85 ? -16.007 -8.463 34.568 1.00 85.25 85 LEU A N 1
ATOM 637 C CA . LEU A 1 85 ? -16.870 -7.672 35.443 1.00 85.25 85 LEU A CA 1
ATOM 638 C C . LEU A 1 85 ? -18.173 -8.420 35.750 1.00 85.25 85 LEU A C 1
ATOM 640 O O . LEU A 1 85 ? -18.434 -8.713 36.914 1.00 85.25 85 LEU A O 1
ATOM 644 N N . VAL A 1 86 ? -18.913 -8.845 34.722 1.00 86.06 86 VAL A N 1
ATOM 645 C CA . VAL A 1 86 ? -20.168 -9.604 34.857 1.00 86.06 86 VAL A CA 1
ATOM 646 C C . VAL A 1 86 ? -19.974 -10.844 35.730 1.00 86.06 86 VAL A C 1
ATOM 648 O O . VAL A 1 86 ? -20.719 -11.050 36.685 1.00 86.06 86 VAL A O 1
ATOM 651 N N . SER A 1 87 ? -18.923 -11.635 35.481 1.00 85.38 87 SER A N 1
ATOM 652 C CA . SER A 1 87 ? -18.645 -12.852 36.261 1.00 85.38 87 SER A CA 1
ATOM 653 C C . SER A 1 87 ? -18.325 -12.600 37.740 1.00 85.38 87 SER A C 1
ATOM 655 O O . SER A 1 87 ? -18.442 -13.513 38.559 1.00 85.38 87 SER A O 1
ATOM 657 N N . SER A 1 88 ? -17.897 -11.381 38.080 1.00 82.38 88 SER A N 1
ATOM 658 C CA . SER A 1 88 ? -17.563 -10.975 39.447 1.00 82.38 88 SER A CA 1
ATOM 659 C C . SER A 1 88 ? -18.755 -10.425 40.231 1.00 82.38 88 SER A C 1
ATOM 661 O O . SER A 1 88 ? -18.656 -10.257 41.446 1.00 82.38 88 SER A O 1
ATOM 663 N N . THR A 1 89 ? -19.877 -10.188 39.551 1.00 78.19 89 THR A N 1
ATOM 664 C CA . THR A 1 89 ? -21.069 -9.546 40.113 1.00 78.19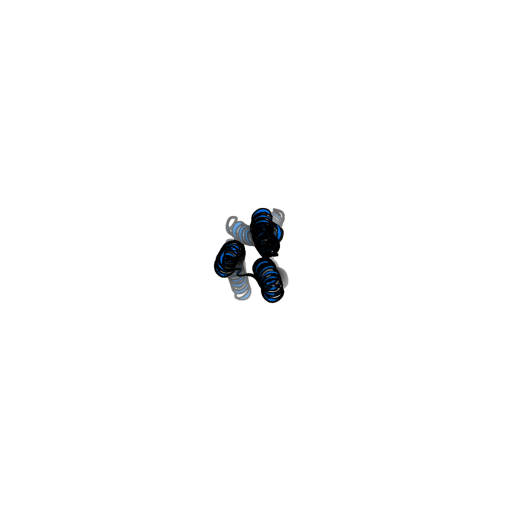 89 THR A CA 1
ATOM 665 C C . THR A 1 89 ? -22.196 -10.554 40.323 1.00 78.19 89 THR A C 1
ATOM 667 O O . THR A 1 89 ? -22.234 -11.614 39.699 1.00 78.19 89 THR A O 1
ATOM 670 N N . SER A 1 90 ? -23.098 -10.264 41.263 1.00 76.44 90 SER A N 1
ATOM 671 C CA . SER A 1 90 ? -24.205 -11.171 41.639 1.00 76.44 90 SER A CA 1
ATOM 672 C C . SER A 1 90 ? -25.588 -10.662 41.228 1.00 76.44 90 SER A C 1
ATOM 674 O O . SER A 1 90 ? -26.601 -11.285 41.550 1.00 76.44 90 SER A O 1
ATOM 676 N N . VAL A 1 91 ? -25.618 -9.528 40.529 1.00 78.06 91 VAL A N 1
ATOM 677 C CA . VAL A 1 91 ? -26.828 -8.809 40.130 1.00 78.06 91 VAL A CA 1
ATOM 678 C C . VAL A 1 91 ? -27.180 -9.145 38.687 1.00 78.06 91 VAL A C 1
ATOM 680 O O . VAL A 1 91 ? -26.312 -9.474 37.880 1.00 78.06 91 VAL A O 1
ATOM 683 N N . ASP A 1 92 ? -28.470 -9.077 38.376 1.00 79.19 92 ASP A N 1
ATOM 684 C CA . ASP A 1 92 ? -28.969 -9.233 37.013 1.00 79.19 92 ASP A CA 1
ATOM 685 C C . ASP A 1 92 ? -28.477 -8.062 36.145 1.00 79.19 92 ASP A C 1
ATOM 687 O O . ASP A 1 92 ? -28.772 -6.904 36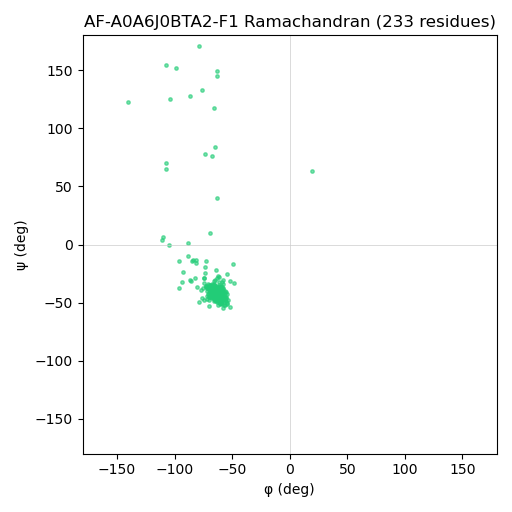.440 1.00 79.19 92 ASP A O 1
ATOM 691 N N . TYR A 1 93 ? -27.679 -8.364 35.121 1.00 76.62 93 TYR A N 1
ATOM 692 C CA . TYR A 1 93 ? -26.963 -7.392 34.290 1.00 76.62 93 TYR A CA 1
ATOM 693 C C . TYR A 1 93 ? -27.600 -7.204 32.909 1.00 76.62 93 TYR A C 1
ATOM 695 O O . TYR A 1 93 ? -27.100 -6.390 32.132 1.00 76.62 93 TYR A O 1
ATOM 703 N N . ASP A 1 94 ? -28.697 -7.911 32.600 1.00 79.81 94 ASP A N 1
ATOM 704 C CA . ASP A 1 94 ? -29.336 -7.924 31.274 1.00 79.81 94 ASP A CA 1
ATOM 705 C C . ASP A 1 94 ? -29.695 -6.509 30.770 1.00 79.81 94 ASP A C 1
ATOM 707 O O . ASP A 1 94 ? -29.767 -6.261 29.567 1.00 79.81 94 ASP A O 1
ATOM 711 N N . THR A 1 95 ? -29.902 -5.544 31.675 1.00 79.88 95 THR A N 1
ATOM 712 C CA . THR A 1 95 ? -30.205 -4.143 31.329 1.00 79.88 95 THR A CA 1
ATOM 713 C C . THR A 1 95 ? -28.978 -3.273 31.043 1.00 79.88 95 THR A C 1
ATOM 715 O O . THR A 1 95 ? -29.144 -2.163 30.543 1.00 79.88 95 THR A O 1
ATOM 718 N N . CYS A 1 96 ? -27.777 -3.742 31.383 1.00 82.94 96 CYS A N 1
ATOM 719 C CA . CYS A 1 96 ? -26.502 -3.046 31.189 1.00 82.94 96 CYS A CA 1
ATOM 720 C C . CYS A 1 96 ? -25.631 -3.712 30.109 1.00 82.94 96 CYS A C 1
ATOM 722 O O . CYS A 1 96 ? -24.473 -3.332 29.954 1.00 82.94 96 CYS A O 1
ATOM 724 N N . ASP A 1 97 ? -26.158 -4.721 29.406 1.00 78.25 97 ASP A N 1
ATOM 725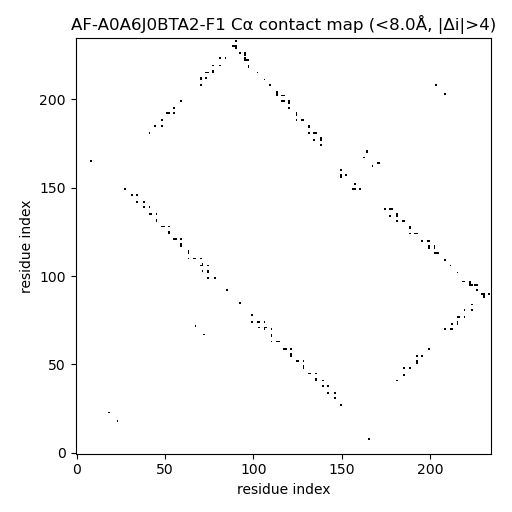 C CA . ASP A 1 97 ? -25.394 -5.502 28.437 1.00 78.25 97 ASP A CA 1
ATOM 726 C C . ASP A 1 97 ? -24.899 -4.660 27.255 1.00 78.25 97 ASP A C 1
ATOM 728 O O . ASP A 1 97 ? -25.567 -3.740 26.771 1.00 78.25 97 ASP A O 1
ATOM 732 N N . VAL A 1 98 ? -23.707 -5.008 26.776 1.00 76.56 98 VAL A N 1
ATOM 733 C CA . VAL A 1 98 ? -23.075 -4.379 25.619 1.00 76.56 98 VAL A CA 1
ATOM 734 C C . VAL A 1 98 ? -23.207 -5.325 24.437 1.00 76.56 98 VAL A C 1
ATOM 736 O O . VAL A 1 98 ? -22.752 -6.466 24.483 1.00 76.56 98 VAL A O 1
ATOM 739 N N . SER A 1 99 ? -23.772 -4.832 23.334 1.00 83.69 99 SER A N 1
ATOM 740 C CA . SER A 1 99 ? -23.856 -5.589 22.082 1.00 83.69 99 SER A CA 1
ATOM 741 C C . SER A 1 99 ? -22.483 -5.670 21.403 1.00 83.69 99 SER A C 1
ATOM 743 O O . SER A 1 99 ? -22.187 -4.953 20.445 1.00 83.69 99 SER A O 1
ATOM 745 N N . TRP A 1 100 ? -21.616 -6.557 21.898 1.00 84.56 100 TRP A N 1
ATOM 746 C CA . TRP A 1 100 ? -20.281 -6.773 21.329 1.00 84.56 100 TRP A CA 1
ATOM 747 C C . TRP A 1 100 ? -20.344 -7.190 19.858 1.00 84.56 100 TRP A C 1
ATOM 749 O O . TRP A 1 100 ? -19.486 -6.789 19.075 1.00 84.56 100 TRP A O 1
ATOM 759 N N . SER A 1 101 ? -21.388 -7.920 19.445 1.00 83.56 101 SER A N 1
ATOM 760 C CA . SER A 1 101 ? -21.611 -8.281 18.038 1.00 83.56 101 SER A CA 1
ATOM 761 C C . SER A 1 101 ? -21.786 -7.067 17.123 1.00 83.56 101 SER A C 1
ATOM 763 O O . SER A 1 101 ? -21.302 -7.083 15.988 1.00 83.56 101 SER A O 1
ATOM 765 N N . ASP A 1 102 ? -22.437 -6.002 17.602 1.00 87.31 102 ASP A N 1
ATOM 766 C CA . ASP A 1 102 ? -22.589 -4.770 16.823 1.00 87.31 102 ASP A CA 1
ATOM 767 C C . ASP A 1 102 ? -21.259 -4.014 16.723 1.00 87.31 102 ASP A C 1
ATOM 769 O O . ASP A 1 102 ? -20.938 -3.470 15.665 1.00 87.31 102 ASP A O 1
ATOM 773 N N . GLU A 1 103 ? -20.451 -4.014 17.788 1.00 86.75 103 GLU A N 1
ATOM 774 C CA . GLU A 1 103 ? -19.121 -3.394 17.774 1.00 86.75 103 GLU A CA 1
ATOM 775 C C . GLU A 1 103 ? -18.126 -4.156 16.886 1.00 86.75 103 GLU A C 1
ATOM 777 O O . GLU A 1 103 ? -17.360 -3.516 16.165 1.00 86.75 103 GLU A O 1
ATOM 782 N N . TYR A 1 104 ? -18.185 -5.494 16.836 1.00 86.31 104 TYR A N 1
ATOM 783 C CA . TYR A 1 104 ? -17.444 -6.283 15.840 1.00 86.31 104 TYR A CA 1
ATOM 784 C C . TYR A 1 104 ? -17.889 -5.956 14.410 1.00 86.31 104 TYR A C 1
ATOM 786 O O . TYR A 1 104 ? -17.050 -5.729 13.550 1.00 86.31 104 TYR A O 1
ATOM 794 N N . THR A 1 105 ? -19.195 -5.829 14.159 1.00 89.44 105 THR A N 1
ATOM 795 C CA . THR A 1 105 ? -19.701 -5.469 12.821 1.00 89.44 105 THR A CA 1
ATOM 796 C C . THR A 1 105 ? -19.203 -4.088 12.374 1.00 89.44 105 THR A C 1
ATOM 798 O O . THR A 1 105 ? -18.850 -3.889 11.212 1.00 89.44 105 THR A O 1
ATOM 801 N N . LYS A 1 106 ? -19.151 -3.113 13.291 1.00 86.56 106 LYS A N 1
ATOM 802 C CA . LYS A 1 106 ? -18.593 -1.778 13.016 1.00 86.56 106 LYS A CA 1
ATOM 803 C C . LYS A 1 106 ? -17.076 -1.815 12.818 1.00 86.56 106 LYS A C 1
ATOM 805 O O . LYS A 1 106 ? -16.572 -1.084 11.969 1.00 86.56 106 LYS A O 1
ATOM 810 N N . ALA A 1 107 ? -16.366 -2.635 13.596 1.00 84.00 107 ALA A N 1
ATOM 811 C CA . ALA A 1 107 ? -14.934 -2.863 13.433 1.00 84.00 107 ALA A CA 1
ATOM 812 C C . ALA A 1 107 ? -14.624 -3.421 12.041 1.00 84.00 107 ALA A C 1
ATOM 814 O O . ALA A 1 107 ? -13.786 -2.852 11.346 1.00 84.00 107 ALA A O 1
ATOM 815 N N . ASP A 1 108 ? -15.341 -4.465 11.624 1.00 86.94 108 ASP A N 1
ATOM 816 C CA . ASP A 1 108 ? -15.180 -5.099 10.315 1.00 86.94 108 ASP A CA 1
ATOM 817 C C . ASP A 1 108 ? -15.445 -4.097 9.187 1.00 86.94 108 ASP A C 1
ATOM 819 O O . ASP A 1 108 ? -14.604 -3.926 8.312 1.00 86.94 108 ASP A O 1
ATOM 823 N N . ALA A 1 109 ? -16.539 -3.329 9.263 1.00 88.25 109 ALA A N 1
ATOM 824 C CA . ALA A 1 109 ? -16.842 -2.304 8.263 1.00 88.25 109 ALA A CA 1
ATOM 825 C C . ALA A 1 109 ? -15.746 -1.223 8.150 1.00 88.25 109 ALA A C 1
ATOM 827 O O . ALA A 1 109 ? -15.450 -0.753 7.052 1.00 88.25 109 ALA A O 1
ATOM 828 N N . LEU A 1 110 ? -15.136 -0.823 9.274 1.00 86.06 110 LEU A N 1
ATOM 829 C CA . LEU A 1 110 ? -14.025 0.133 9.277 1.00 86.06 110 LEU A CA 1
ATOM 830 C C . LEU A 1 110 ? -12.738 -0.482 8.707 1.00 86.06 110 LEU A C 1
ATOM 832 O O . LEU A 1 110 ? -11.989 0.208 8.016 1.00 86.06 110 LEU A O 1
ATOM 836 N N . VAL A 1 111 ? -12.462 -1.753 9.009 1.00 86.75 111 VAL A N 1
ATOM 837 C CA . VAL A 1 111 ? -11.330 -2.489 8.428 1.00 86.75 111 VAL A CA 1
ATOM 838 C C . VAL A 1 111 ? -11.505 -2.595 6.914 1.00 86.75 111 VAL A C 1
ATOM 840 O O . VAL A 1 111 ? -10.580 -2.228 6.193 1.00 86.75 111 VAL A O 1
ATOM 843 N N . ASP A 1 112 ? -12.689 -2.990 6.445 1.00 88.62 112 ASP A N 1
ATOM 844 C CA . ASP A 1 112 ? -13.022 -3.108 5.023 1.00 88.62 112 ASP A CA 1
ATOM 845 C C . ASP A 1 112 ? -12.843 -1.768 4.288 1.00 88.62 112 ASP A C 1
ATOM 847 O O . ASP A 1 112 ? -12.173 -1.721 3.261 1.00 88.62 112 ASP A O 1
ATOM 851 N N . GLU A 1 113 ? -13.336 -0.650 4.841 1.00 87.56 113 GLU A N 1
ATOM 852 C CA . GLU A 1 113 ? -13.160 0.684 4.237 1.00 87.56 113 GLU A CA 1
ATOM 853 C C . GLU A 1 113 ? -11.674 1.060 4.068 1.00 87.56 113 GLU A C 1
ATOM 855 O O . GLU A 1 113 ? -11.263 1.624 3.047 1.00 87.56 113 GLU A O 1
ATOM 860 N N . ILE A 1 114 ? -10.850 0.750 5.073 1.00 85.31 114 ILE A N 1
ATOM 861 C CA . ILE A 1 114 ? -9.412 1.029 5.040 1.00 85.31 114 ILE A CA 1
ATOM 862 C C . ILE A 1 114 ? -8.712 0.117 4.023 1.00 85.31 114 ILE A C 1
ATOM 864 O O . ILE A 1 114 ? -7.884 0.610 3.250 1.00 85.31 114 ILE A O 1
ATOM 868 N N . CYS A 1 115 ? -9.044 -1.176 4.008 1.00 87.81 115 CYS A N 1
ATOM 869 C CA . CYS A 1 115 ? -8.520 -2.157 3.058 1.00 87.81 115 CYS A CA 1
ATOM 870 C C . CYS A 1 115 ? -8.865 -1.771 1.613 1.00 87.81 115 CYS A C 1
ATOM 872 O O . CYS A 1 115 ? -7.954 -1.634 0.799 1.00 87.81 115 CYS A O 1
ATOM 874 N N . ASP A 1 116 ? -10.126 -1.450 1.313 1.00 88.56 116 ASP A N 1
ATOM 875 C CA . ASP A 1 116 ? -10.571 -1.007 -0.017 1.00 88.56 116 ASP A CA 1
ATOM 876 C C . ASP A 1 116 ? -9.778 0.218 -0.510 1.00 88.56 116 ASP A C 1
ATOM 878 O O . ASP A 1 116 ? -9.377 0.318 -1.677 1.00 88.56 116 ASP A O 1
ATOM 882 N N . CYS A 1 117 ? -9.511 1.171 0.388 1.00 86.19 117 CYS A N 1
ATOM 883 C CA . CYS A 1 117 ? -8.704 2.346 0.072 1.00 86.19 117 CYS A CA 1
ATOM 884 C C . CYS A 1 117 ? -7.242 1.982 -0.245 1.00 86.19 117 CYS A C 1
ATOM 886 O O . CYS A 1 117 ? -6.661 2.523 -1.193 1.00 86.19 117 CYS A O 1
ATOM 888 N N . ILE A 1 118 ? -6.637 1.066 0.521 1.00 86.81 118 ILE A N 1
ATOM 889 C CA . ILE A 1 118 ? -5.267 0.584 0.289 1.00 86.81 118 ILE A CA 1
ATOM 890 C C . ILE A 1 118 ? -5.189 -0.180 -1.041 1.00 86.81 118 ILE A C 1
ATOM 892 O O . ILE A 1 118 ? -4.309 0.116 -1.860 1.00 86.81 118 ILE A O 1
ATOM 896 N N . GLU A 1 119 ? -6.139 -1.077 -1.310 1.00 88.19 119 GLU A N 1
ATOM 897 C CA . GLU A 1 119 ? -6.238 -1.842 -2.557 1.00 88.19 119 GLU A CA 1
ATOM 898 C C . GLU A 1 119 ? -6.354 -0.936 -3.790 1.00 88.19 119 GLU A C 1
ATOM 900 O O . GLU A 1 119 ? -5.711 -1.194 -4.815 1.00 88.19 119 GLU A O 1
ATOM 905 N N . CYS A 1 120 ? -7.093 0.176 -3.696 1.00 86.50 120 CYS A N 1
ATOM 906 C CA . CYS A 1 120 ? -7.165 1.173 -4.769 1.00 86.50 120 CYS A CA 1
ATOM 907 C C . CYS A 1 120 ? -5.778 1.732 -5.136 1.00 86.50 120 CYS A C 1
ATOM 909 O O . CYS A 1 120 ? -5.468 1.935 -6.317 1.00 86.50 120 CYS A O 1
ATOM 911 N N . TYR A 1 121 ? -4.915 1.975 -4.145 1.00 83.44 121 TYR A N 1
ATOM 912 C CA . TYR A 1 121 ? -3.565 2.485 -4.389 1.00 83.44 121 TYR A CA 1
ATOM 913 C C . TYR A 1 121 ? -2.605 1.411 -4.895 1.00 83.44 121 TYR A C 1
ATOM 915 O O . TYR A 1 121 ? -1.822 1.703 -5.804 1.00 83.44 121 TYR A O 1
ATOM 923 N N . VAL A 1 122 ? -2.694 0.183 -4.374 1.00 86.69 122 VAL A N 1
ATOM 924 C CA . VAL A 1 122 ? -1.937 -0.966 -4.898 1.00 86.69 122 VAL A CA 1
ATOM 925 C C . VAL A 1 122 ? -2.285 -1.193 -6.370 1.00 86.69 122 VAL A C 1
ATOM 927 O O . VAL A 1 122 ? -1.388 -1.214 -7.211 1.00 86.69 122 VAL A O 1
ATOM 930 N N . SER A 1 123 ? -3.575 -1.219 -6.712 1.00 87.38 123 SER A N 1
ATOM 931 C CA . SER A 1 123 ? -4.056 -1.372 -8.093 1.00 87.38 123 SER A CA 1
ATOM 932 C C . SER A 1 123 ? -3.537 -0.262 -9.020 1.00 87.38 123 SER A C 1
ATOM 934 O O . SER A 1 123 ? -3.137 -0.507 -10.161 1.00 87.38 123 SER A O 1
ATOM 936 N N . SER A 1 124 ? -3.485 0.986 -8.537 1.00 83.62 124 SER A N 1
ATOM 937 C CA . SER A 1 124 ? -2.915 2.102 -9.304 1.00 83.62 124 SER A CA 1
ATOM 938 C C . SER A 1 124 ? -1.405 1.954 -9.539 1.00 83.62 124 SER A C 1
ATOM 940 O O . SER A 1 124 ? -0.909 2.394 -10.586 1.00 83.62 124 SER A O 1
ATOM 942 N N . ALA A 1 125 ? -0.667 1.385 -8.582 1.00 83.75 125 ALA A N 1
ATOM 943 C CA . ALA A 1 125 ? 0.757 1.099 -8.722 1.00 83.75 125 ALA A CA 1
ATOM 944 C C . ALA A 1 125 ? 0.991 -0.047 -9.718 1.00 83.75 125 ALA A C 1
ATOM 946 O O . ALA A 1 125 ? 1.808 0.106 -10.626 1.00 83.75 125 ALA A O 1
ATOM 947 N N . GLU A 1 126 ? 0.215 -1.132 -9.629 1.00 85.38 126 GLU A N 1
ATOM 948 C CA . GLU A 1 126 ? 0.252 -2.253 -10.579 1.00 85.38 126 GLU A CA 1
ATOM 949 C C . GLU A 1 126 ? -0.008 -1.793 -12.013 1.00 85.38 126 GLU A C 1
ATOM 951 O O . GLU A 1 126 ? 0.780 -2.086 -12.908 1.00 85.38 126 GLU A O 1
ATOM 956 N N . SER A 1 127 ? -1.061 -1.001 -12.235 1.00 85.75 127 SER A N 1
ATOM 957 C CA . SER A 1 127 ? -1.374 -0.454 -13.560 1.00 85.75 127 SER A CA 1
ATOM 958 C C . SER A 1 127 ? -0.233 0.409 -14.113 1.00 85.75 127 SER A C 1
ATOM 960 O O . SER A 1 127 ? 0.095 0.332 -15.301 1.00 85.75 127 SER A O 1
ATOM 962 N N . SER A 1 128 ? 0.418 1.199 -13.254 1.00 81.12 128 SER A N 1
ATOM 963 C CA . SER A 1 128 ? 1.574 2.014 -13.644 1.00 81.12 128 SER A CA 1
ATOM 964 C C . SER A 1 128 ? 2.790 1.150 -13.992 1.00 81.12 128 SER A C 1
ATOM 966 O O . SER A 1 128 ? 3.479 1.444 -14.968 1.00 81.12 128 SER A O 1
ATOM 968 N N . CYS A 1 129 ? 3.031 0.077 -13.234 1.00 82.50 129 CYS A N 1
ATOM 969 C CA . CYS A 1 129 ? 4.103 -0.880 -13.494 1.00 82.50 129 CYS A CA 1
ATOM 970 C C . CYS A 1 129 ? 3.864 -1.670 -14.787 1.00 82.50 129 CYS A C 1
ATOM 972 O O . CYS A 1 129 ? 4.783 -1.808 -15.590 1.00 82.50 129 CYS A O 1
ATOM 974 N N . GLN A 1 130 ? 2.632 -2.125 -15.033 1.00 84.81 130 GLN A N 1
ATOM 975 C CA . GLN A 1 130 ? 2.272 -2.812 -16.273 1.00 84.81 130 GLN A CA 1
ATOM 976 C C . GLN A 1 130 ? 2.470 -1.896 -17.479 1.00 84.81 130 GLN A C 1
ATOM 978 O O . GLN A 1 130 ? 3.134 -2.277 -18.434 1.00 84.81 130 GLN A O 1
ATOM 983 N N . THR A 1 131 ? 1.975 -0.657 -17.395 1.00 79.06 131 THR A N 1
ATOM 984 C CA . THR A 1 131 ? 2.182 0.335 -18.457 1.00 79.06 131 THR A CA 1
ATOM 985 C C . THR A 1 131 ? 3.677 0.527 -18.716 1.00 79.06 131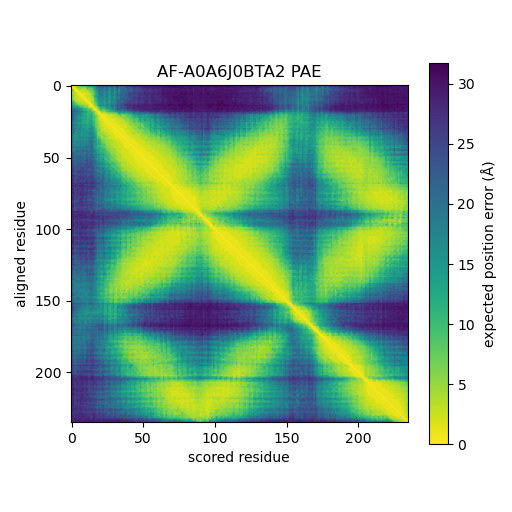 THR A C 1
ATOM 987 O O . THR A 1 131 ? 4.110 0.531 -19.861 1.00 79.06 131 THR A O 1
ATOM 990 N N . PHE A 1 132 ? 4.493 0.651 -17.665 1.00 78.44 132 PHE A N 1
ATOM 991 C CA . PHE A 1 132 ? 5.945 0.740 -17.815 1.00 78.44 132 PHE A CA 1
ATOM 992 C C . PHE A 1 132 ? 6.546 -0.472 -18.523 1.00 78.44 132 PHE A C 1
ATOM 994 O O . PHE A 1 132 ? 7.313 -0.286 -19.465 1.00 78.44 132 PHE A O 1
ATOM 1001 N N . SER A 1 133 ? 6.165 -1.682 -18.111 1.00 78.75 133 SER A N 1
ATOM 1002 C CA . SER A 1 133 ? 6.597 -2.927 -18.746 1.00 78.75 133 SER A CA 1
ATOM 1003 C C . SER A 1 133 ? 6.276 -2.940 -20.240 1.00 78.75 133 SER A C 1
ATOM 1005 O O . SER A 1 133 ? 7.169 -3.187 -21.042 1.00 78.75 133 SER A O 1
ATOM 1007 N N . ASP A 1 134 ? 5.046 -2.589 -20.622 1.00 79.69 134 ASP A N 1
ATOM 1008 C CA . ASP A 1 134 ? 4.609 -2.590 -22.023 1.00 79.69 134 ASP A CA 1
ATOM 1009 C C . ASP A 1 134 ? 5.458 -1.632 -22.883 1.00 79.69 134 ASP A C 1
ATOM 1011 O O . ASP A 1 134 ? 5.890 -1.975 -23.984 1.00 79.69 134 ASP A O 1
ATOM 1015 N N . TYR A 1 135 ? 5.753 -0.434 -22.365 1.00 71.69 135 TYR A N 1
ATOM 1016 C CA . TYR A 1 135 ? 6.611 0.538 -23.054 1.00 71.69 135 TYR A CA 1
ATOM 1017 C C . TYR A 1 135 ? 8.078 0.103 -23.117 1.00 71.69 135 TYR A C 1
ATOM 1019 O O . TYR A 1 135 ? 8.773 0.413 -24.088 1.00 71.69 135 TYR A O 1
ATOM 1027 N N . VAL A 1 136 ? 8.565 -0.577 -22.078 1.00 70.56 136 VAL A N 1
ATOM 1028 C CA . VAL A 1 136 ? 9.906 -1.162 -22.061 1.00 70.56 136 VAL A CA 1
ATOM 1029 C C . VAL A 1 136 ? 10.031 -2.243 -23.128 1.00 70.56 136 VAL A C 1
ATOM 1031 O O . VAL A 1 136 ? 10.992 -2.208 -23.897 1.00 70.56 136 VAL A O 1
ATOM 1034 N N . ASP A 1 137 ? 9.059 -3.147 -23.217 1.00 76.31 137 ASP A N 1
ATOM 1035 C CA . ASP A 1 137 ? 9.052 -4.225 -24.203 1.00 76.31 137 ASP A CA 1
ATOM 1036 C C . ASP A 1 137 ? 9.003 -3.659 -25.631 1.00 76.31 137 ASP A C 1
ATOM 1038 O O . ASP A 1 137 ? 9.804 -4.056 -26.478 1.00 76.31 137 ASP A O 1
ATOM 1042 N N . GLU A 1 138 ? 8.166 -2.645 -25.884 1.00 73.56 138 GLU A N 1
ATOM 1043 C CA . GLU A 1 138 ? 8.116 -1.951 -27.179 1.00 73.56 138 GLU A CA 1
ATOM 1044 C C . GLU A 1 138 ? 9.463 -1.291 -27.534 1.00 73.56 138 GLU A C 1
ATOM 1046 O O . GLU A 1 138 ? 9.957 -1.418 -28.662 1.00 73.56 138 GLU A O 1
ATOM 1051 N N . ALA A 1 139 ? 10.095 -0.611 -26.571 1.00 67.69 139 ALA A N 1
ATOM 1052 C CA . ALA A 1 139 ? 11.395 0.022 -26.774 1.00 67.69 139 ALA A CA 1
ATOM 1053 C C . ALA A 1 139 ? 12.502 -1.014 -27.035 1.00 67.69 139 ALA A C 1
ATOM 1055 O O . ALA A 1 139 ? 13.332 -0.820 -27.930 1.00 67.69 139 ALA A O 1
ATOM 1056 N N . ALA A 1 140 ? 12.509 -2.120 -26.289 1.00 67.94 140 ALA A N 1
ATOM 1057 C CA . ALA A 1 140 ? 13.473 -3.200 -26.446 1.00 67.94 140 ALA A CA 1
ATOM 1058 C C . ALA A 1 140 ? 13.313 -3.900 -27.803 1.00 67.94 140 ALA A C 1
ATOM 1060 O O . ALA A 1 140 ? 14.302 -4.053 -28.521 1.00 67.94 140 ALA A O 1
ATOM 1061 N N . ASP A 1 141 ? 12.088 -4.244 -28.208 1.00 70.38 141 ASP A N 1
ATOM 1062 C CA . ASP A 1 141 ? 11.800 -4.868 -29.504 1.00 70.38 141 ASP A CA 1
ATOM 1063 C C . ASP A 1 141 ? 12.206 -3.971 -30.674 1.00 70.38 141 ASP A C 1
ATOM 1065 O O . ASP A 1 141 ? 12.820 -4.433 -31.645 1.00 70.38 141 ASP A O 1
ATOM 1069 N N . PHE A 1 142 ? 11.935 -2.668 -30.575 1.00 67.94 142 PHE A N 1
ATOM 1070 C CA . PHE A 1 142 ? 12.358 -1.699 -31.579 1.00 67.94 142 PHE A CA 1
ATOM 1071 C C . PHE A 1 142 ? 13.891 -1.637 -31.707 1.00 67.94 142 PHE A C 1
ATOM 1073 O O . PHE A 1 142 ? 14.434 -1.701 -32.818 1.00 67.94 142 PHE A O 1
ATOM 1080 N N . LEU A 1 143 ? 14.606 -1.552 -30.580 1.00 65.50 143 LEU A N 1
ATOM 1081 C CA . LEU A 1 143 ? 16.071 -1.512 -30.549 1.00 65.50 143 LEU A CA 1
ATOM 1082 C C . LEU A 1 143 ? 16.696 -2.838 -31.021 1.00 65.50 143 LEU A C 1
ATOM 1084 O O . LEU A 1 143 ? 17.672 -2.825 -31.777 1.00 65.50 143 LEU A O 1
ATOM 1088 N N . LEU A 1 144 ? 16.106 -3.984 -30.669 1.00 62.72 144 LEU A N 1
ATOM 1089 C CA . LEU A 1 144 ? 16.513 -5.312 -31.141 1.00 62.72 144 LEU A CA 1
ATOM 1090 C C . LEU A 1 144 ? 16.289 -5.479 -32.646 1.00 62.72 144 LEU A C 1
ATOM 1092 O O . LEU A 1 144 ? 17.150 -6.021 -33.344 1.00 62.72 144 LEU A O 1
ATOM 1096 N N . LEU A 1 145 ? 15.168 -4.989 -33.181 1.00 65.44 145 LEU A N 1
ATOM 1097 C CA . LEU A 1 145 ? 14.910 -4.974 -34.620 1.00 65.44 145 LEU A CA 1
ATOM 1098 C C . LEU A 1 145 ? 15.967 -4.143 -35.358 1.00 65.44 145 LEU A C 1
ATOM 1100 O O . LEU A 1 145 ? 16.463 -4.567 -36.405 1.00 65.44 145 LEU A O 1
ATOM 1104 N N . LYS A 1 146 ? 16.351 -2.985 -34.805 1.00 61.09 146 LYS A N 1
ATOM 1105 C CA . LYS A 1 146 ? 17.434 -2.154 -35.351 1.00 61.09 146 LYS A CA 1
ATOM 1106 C C . LYS A 1 146 ? 18.776 -2.881 -35.330 1.00 61.09 146 LYS A C 1
ATOM 1108 O O . LYS A 1 146 ? 19.448 -2.921 -36.358 1.00 61.09 146 LYS A O 1
ATOM 1113 N N . LEU A 1 147 ? 19.130 -3.515 -34.212 1.00 56.28 147 LEU A N 1
ATOM 1114 C CA . LEU A 1 147 ? 20.340 -4.334 -34.092 1.00 56.28 147 LEU A CA 1
ATOM 1115 C C . LEU A 1 147 ? 20.383 -5.464 -35.126 1.00 56.28 147 LEU A C 1
ATOM 1117 O O . LEU A 1 147 ? 21.406 -5.653 -35.780 1.00 56.28 147 LEU A O 1
ATOM 1121 N N . ARG A 1 148 ? 19.270 -6.183 -35.323 1.00 59.66 148 ARG A N 1
ATOM 1122 C CA . ARG A 1 148 ? 19.169 -7.276 -36.306 1.00 59.66 148 ARG A CA 1
ATOM 1123 C C . ARG A 1 148 ? 19.319 -6.785 -37.742 1.00 59.66 148 ARG A C 1
ATOM 1125 O O . ARG A 1 148 ? 20.009 -7.432 -38.521 1.00 59.66 148 ARG A O 1
ATOM 1132 N N . LYS A 1 149 ? 18.729 -5.636 -38.089 1.00 57.59 149 LYS A N 1
ATOM 1133 C CA . LYS A 1 149 ? 18.899 -5.016 -39.416 1.00 57.59 149 LYS A CA 1
ATOM 1134 C C . LYS A 1 149 ? 20.350 -4.611 -39.682 1.00 57.59 149 LYS A C 1
ATOM 1136 O O . LYS A 1 149 ? 20.830 -4.800 -40.789 1.00 57.59 149 LYS A O 1
ATOM 1141 N N . ILE A 1 150 ? 21.045 -4.096 -38.669 1.00 52.38 150 ILE A N 1
ATOM 1142 C CA . ILE A 1 150 ? 22.460 -3.713 -38.768 1.00 52.38 150 ILE A CA 1
ATOM 1143 C C . ILE A 1 150 ? 23.366 -4.952 -38.849 1.00 52.38 150 ILE A C 1
ATOM 1145 O O . ILE A 1 150 ? 24.321 -4.961 -39.615 1.00 52.38 150 ILE A O 1
ATOM 1149 N N . ALA A 1 151 ? 23.075 -6.004 -38.080 1.00 51.19 151 ALA A N 1
ATOM 1150 C CA . ALA A 1 151 ? 23.869 -7.234 -38.065 1.00 51.19 151 ALA A CA 1
ATOM 1151 C C . ALA A 1 151 ? 23.679 -8.104 -39.322 1.00 51.19 151 ALA A C 1
ATOM 1153 O O . ALA A 1 151 ? 24.563 -8.887 -39.657 1.00 51.19 151 ALA A O 1
ATOM 1154 N N . ALA A 1 152 ? 22.537 -7.980 -40.005 1.00 51.47 152 ALA A N 1
ATOM 1155 C CA . ALA A 1 152 ? 22.232 -8.691 -41.248 1.00 51.47 152 ALA A CA 1
ATOM 1156 C C . ALA A 1 152 ? 22.695 -7.948 -42.519 1.00 51.47 152 ALA A C 1
ATOM 1158 O O . ALA A 1 152 ? 22.434 -8.427 -43.620 1.00 51.47 152 ALA A O 1
ATOM 1159 N N . ALA A 1 153 ? 23.336 -6.784 -42.379 1.00 49.66 153 ALA A N 1
ATOM 1160 C CA . ALA A 1 153 ? 23.702 -5.911 -43.487 1.00 49.66 153 ALA A CA 1
ATOM 1161 C C . ALA A 1 153 ? 25.061 -6.277 -44.119 1.00 49.66 153 ALA A C 1
ATOM 1163 O O . ALA A 1 153 ? 26.077 -6.333 -43.430 1.00 49.66 153 ALA A O 1
ATOM 1164 N N . ASP A 1 154 ? 25.076 -6.450 -45.441 1.00 48.81 154 ASP A N 1
ATOM 1165 C CA . ASP A 1 154 ? 26.227 -6.227 -46.326 1.00 48.81 154 ASP A CA 1
ATOM 1166 C C . ASP A 1 154 ? 26.419 -4.715 -46.618 1.00 48.81 154 ASP A C 1
ATOM 1168 O O . ASP A 1 154 ? 25.584 -3.890 -46.237 1.00 48.81 154 ASP A O 1
ATOM 1172 N N . ASP A 1 155 ? 27.527 -4.314 -47.261 1.00 48.28 155 ASP A N 1
ATOM 1173 C CA . ASP A 1 155 ? 27.936 -2.900 -47.441 1.00 48.28 155 ASP A CA 1
ATOM 1174 C C . ASP A 1 155 ? 26.837 -1.983 -48.032 1.00 48.28 155 ASP A C 1
ATOM 1176 O O . ASP A 1 155 ? 26.738 -0.801 -47.687 1.00 48.28 155 ASP A O 1
ATOM 1180 N N . GLU A 1 156 ? 25.965 -2.527 -48.884 1.00 45.88 156 GLU A N 1
ATOM 1181 C CA . GLU A 1 156 ? 24.842 -1.824 -49.525 1.00 45.88 156 GLU A CA 1
ATOM 1182 C C . GLU A 1 156 ? 23.680 -1.562 -48.540 1.00 45.88 156 GLU A C 1
ATOM 1184 O O . GLU A 1 156 ? 23.033 -0.509 -48.552 1.00 45.88 156 GLU A O 1
ATOM 1189 N N . SER A 1 157 ? 23.483 -2.475 -47.591 1.00 49.97 157 SER A N 1
ATOM 1190 C CA . SER A 1 157 ? 22.503 -2.383 -46.508 1.00 49.97 157 SER A CA 1
ATOM 1191 C C . SER A 1 157 ? 22.931 -1.394 -45.411 1.00 49.97 157 SER A C 1
ATOM 1193 O O . SER A 1 157 ? 22.082 -0.736 -44.805 1.00 49.97 157 SER A O 1
ATOM 1195 N N . ILE A 1 158 ? 24.242 -1.206 -45.201 1.00 47.69 158 ILE A N 1
ATOM 1196 C CA . ILE A 1 158 ? 24.803 -0.157 -44.327 1.00 47.69 158 ILE A CA 1
ATOM 1197 C C . ILE A 1 158 ? 24.511 1.235 -44.901 1.00 47.69 158 ILE A C 1
ATOM 1199 O O . ILE A 1 158 ? 24.142 2.143 -44.152 1.00 47.69 158 ILE A O 1
ATOM 1203 N N . PHE A 1 159 ? 24.618 1.406 -46.223 1.00 47.16 159 PHE A N 1
ATOM 1204 C CA . PHE A 1 159 ? 24.263 2.657 -46.901 1.00 47.16 159 PHE A CA 1
ATOM 1205 C C . PHE A 1 159 ? 22.755 2.936 -46.832 1.00 47.16 159 PHE A C 1
ATOM 1207 O O . PHE A 1 159 ? 22.362 4.060 -46.519 1.00 47.16 159 PHE A O 1
ATOM 1214 N N . ASN A 1 160 ? 21.899 1.925 -47.018 1.00 49.44 160 ASN A N 1
ATOM 1215 C CA . ASN A 1 160 ? 20.451 2.068 -46.819 1.00 49.44 160 ASN A CA 1
ATOM 1216 C C . ASN A 1 160 ? 20.094 2.407 -45.362 1.00 49.44 160 ASN A C 1
ATOM 1218 O O . ASN A 1 160 ? 19.311 3.324 -45.141 1.00 49.44 160 ASN A O 1
ATOM 1222 N N . PHE A 1 161 ? 20.741 1.787 -44.366 1.00 48.22 161 PHE A N 1
ATOM 1223 C CA . PHE A 1 161 ? 20.620 2.189 -42.957 1.00 48.22 161 PHE A CA 1
ATOM 1224 C C . PHE A 1 161 ? 21.046 3.647 -42.745 1.00 48.22 161 PHE A C 1
ATOM 1226 O O . PHE A 1 161 ? 20.363 4.401 -42.058 1.00 48.22 161 PHE A O 1
ATOM 1233 N N . TYR A 1 162 ? 22.145 4.080 -43.365 1.00 46.59 162 TYR A N 1
ATOM 1234 C CA . TYR A 1 162 ? 22.605 5.463 -43.279 1.00 46.59 162 TYR A CA 1
ATOM 1235 C C . TYR A 1 162 ? 21.603 6.434 -43.909 1.00 46.59 162 TYR A C 1
ATOM 1237 O O . TYR A 1 162 ? 21.354 7.495 -43.344 1.00 46.59 162 TYR A O 1
ATOM 1245 N N . THR A 1 163 ? 20.980 6.068 -45.029 1.00 45.06 163 THR A N 1
ATOM 1246 C CA . THR A 1 163 ? 19.936 6.860 -45.703 1.00 45.06 163 THR A CA 1
ATOM 1247 C C . THR A 1 163 ? 18.638 6.883 -44.884 1.00 45.06 163 THR A C 1
ATOM 1249 O O . THR A 1 163 ? 18.011 7.932 -44.765 1.00 45.06 163 THR A O 1
ATOM 1252 N N . ASP A 1 164 ? 18.307 5.786 -44.200 1.00 43.59 164 ASP A N 1
ATOM 1253 C CA . ASP A 1 164 ? 17.193 5.673 -43.248 1.00 43.59 164 ASP A CA 1
ATOM 1254 C C . ASP A 1 164 ? 17.456 6.377 -41.907 1.00 43.59 164 ASP A C 1
ATOM 1256 O O . ASP A 1 164 ? 16.515 6.650 -41.169 1.00 43.59 164 ASP A O 1
ATOM 1260 N N . VAL A 1 165 ? 18.713 6.671 -41.556 1.00 38.97 165 VAL A N 1
ATOM 1261 C CA . VAL A 1 165 ? 19.101 7.417 -40.342 1.00 38.97 165 VAL A CA 1
ATOM 1262 C C . VAL A 1 165 ? 19.307 8.907 -40.643 1.00 38.97 165 VAL A C 1
ATOM 1264 O O . VAL A 1 165 ? 18.919 9.751 -39.838 1.00 38.97 165 VAL A O 1
ATOM 1267 N N . THR A 1 166 ? 19.861 9.256 -41.809 1.00 38.50 166 THR A N 1
ATOM 1268 C CA . THR A 1 166 ? 20.090 10.648 -42.256 1.00 38.50 166 THR A CA 1
ATOM 1269 C C . THR A 1 166 ? 18.874 11.272 -42.938 1.00 38.50 166 THR A C 1
ATOM 1271 O O . THR A 1 166 ? 18.636 12.466 -42.769 1.00 38.50 166 THR A O 1
ATOM 1274 N N . GLY A 1 167 ? 18.054 10.475 -43.629 1.00 37.56 167 GLY A N 1
ATOM 1275 C CA . GLY A 1 167 ? 16.710 10.852 -44.075 1.00 37.56 167 GLY A CA 1
ATOM 1276 C C . GLY A 1 167 ? 15.697 10.913 -42.928 1.00 37.56 167 GLY A C 1
ATOM 1277 O O . GLY A 1 167 ? 14.639 11.523 -43.067 1.00 37.56 167 GLY A O 1
ATOM 1278 N N . ALA A 1 168 ? 16.037 10.355 -41.761 1.00 35.78 168 ALA A N 1
ATOM 1279 C CA . ALA A 1 168 ? 15.169 10.305 -40.596 1.00 35.78 168 ALA A CA 1
ATOM 1280 C C . ALA A 1 168 ? 15.590 11.251 -39.472 1.00 35.78 168 ALA A C 1
ATOM 1282 O O . ALA A 1 168 ? 15.792 10.853 -38.319 1.00 35.78 168 ALA A O 1
ATOM 1283 N N . GLY A 1 169 ? 15.509 12.548 -39.772 1.00 34.72 169 GLY A N 1
ATOM 1284 C CA . GLY A 1 169 ? 15.251 13.548 -38.731 1.00 34.72 169 GLY A CA 1
ATOM 1285 C C . GLY A 1 169 ? 14.047 13.193 -37.829 1.00 34.72 169 GLY A C 1
ATOM 1286 O O . GLY A 1 169 ? 13.948 13.723 -36.724 1.00 34.72 169 GLY A O 1
ATOM 1287 N N . SER A 1 170 ? 13.180 12.263 -38.264 1.00 39.00 170 SER A N 1
ATOM 1288 C CA . SER A 1 170 ? 12.025 11.693 -37.556 1.00 39.00 170 SER A CA 1
ATOM 1289 C C . SER A 1 170 ? 12.273 10.390 -36.758 1.00 39.00 170 SER A C 1
ATOM 1291 O O . SER A 1 170 ? 11.525 10.120 -35.821 1.00 39.00 170 SER A O 1
ATOM 1293 N N . ASN A 1 171 ? 13.288 9.566 -37.073 1.00 39.72 171 ASN A N 1
ATOM 1294 C CA . ASN A 1 171 ? 13.496 8.271 -36.382 1.00 39.72 171 ASN A CA 1
ATOM 1295 C C . ASN A 1 171 ? 14.466 8.380 -35.198 1.00 39.72 171 ASN A C 1
ATOM 1297 O O . ASN A 1 171 ? 14.273 7.696 -34.197 1.00 39.72 171 ASN A O 1
ATOM 1301 N N . ILE A 1 172 ? 15.460 9.276 -35.265 1.00 42.78 172 ILE A N 1
ATOM 1302 C CA . ILE A 1 172 ? 16.301 9.621 -34.099 1.00 42.78 172 ILE A CA 1
ATOM 1303 C C . ILE A 1 172 ? 15.448 10.313 -33.020 1.00 42.78 172 ILE A C 1
ATOM 1305 O O . ILE A 1 172 ? 15.694 10.176 -31.822 1.00 42.78 172 ILE A O 1
ATOM 1309 N N . THR A 1 173 ? 14.409 11.042 -33.435 1.00 51.00 173 THR A N 1
ATOM 1310 C CA . THR A 1 173 ? 13.404 11.611 -32.531 1.00 51.00 173 THR A CA 1
ATOM 1311 C C . THR A 1 173 ? 12.571 10.520 -31.870 1.00 51.00 173 THR A C 1
ATOM 1313 O O . THR A 1 173 ? 12.339 10.638 -30.675 1.00 51.00 173 THR A O 1
ATOM 1316 N N . HIS A 1 174 ? 12.182 9.457 -32.583 1.00 51.03 174 HIS A N 1
ATOM 1317 C CA . HIS A 1 174 ? 11.410 8.340 -32.023 1.00 51.03 174 HIS A CA 1
ATOM 1318 C C . HIS A 1 174 ? 12.182 7.553 -30.946 1.00 51.03 174 HIS A C 1
ATOM 1320 O O . HIS A 1 174 ? 11.647 7.316 -29.870 1.00 51.03 174 HIS A O 1
ATOM 1326 N N . GLU A 1 175 ? 13.463 7.241 -31.173 1.00 51.56 175 GLU A N 1
ATOM 1327 C CA . GLU A 1 175 ? 14.336 6.584 -30.177 1.00 51.56 175 GLU A CA 1
ATOM 1328 C C . GLU A 1 175 ? 14.542 7.443 -28.924 1.00 51.56 175 GLU A C 1
ATOM 1330 O O . GLU A 1 175 ? 14.417 6.968 -27.795 1.00 51.56 175 GLU A O 1
ATOM 1335 N N . ALA A 1 176 ? 14.818 8.737 -29.115 1.00 55.34 176 ALA A N 1
ATOM 1336 C CA . ALA A 1 176 ? 14.944 9.676 -28.007 1.00 55.34 176 ALA A CA 1
ATOM 1337 C C . ALA A 1 176 ? 13.607 9.879 -27.275 1.00 55.34 176 ALA A C 1
ATOM 1339 O O . ALA A 1 176 ? 13.604 10.076 -26.064 1.00 55.34 176 ALA A O 1
ATOM 1340 N N . LEU A 1 177 ? 12.478 9.832 -27.989 1.00 60.38 177 LEU A N 1
ATOM 1341 C CA . LEU A 1 177 ? 11.137 9.862 -27.408 1.00 60.38 177 LEU A CA 1
ATOM 1342 C C . LEU A 1 177 ? 10.876 8.615 -26.562 1.00 60.38 177 LEU A C 1
ATOM 1344 O O . LEU A 1 177 ? 10.447 8.776 -25.430 1.00 60.38 177 LEU A O 1
ATOM 1348 N N . LEU A 1 178 ? 11.186 7.410 -27.048 1.00 61.62 178 LEU A N 1
ATOM 1349 C CA . LEU A 1 178 ? 11.007 6.159 -26.299 1.00 61.62 178 LEU A CA 1
ATOM 1350 C C . LEU A 1 178 ? 11.835 6.145 -25.008 1.00 61.62 178 LEU A C 1
ATOM 1352 O O . LEU A 1 178 ? 11.277 5.953 -23.932 1.00 61.62 178 LEU A O 1
ATOM 1356 N N . LEU A 1 179 ? 13.135 6.451 -25.081 1.00 62.28 179 LEU A N 1
ATOM 1357 C CA . LEU A 1 179 ? 13.998 6.511 -23.893 1.00 62.28 179 LEU A CA 1
ATOM 1358 C C . LEU A 1 179 ? 13.564 7.604 -22.903 1.00 62.28 179 LEU A C 1
ATOM 1360 O O . LEU A 1 179 ? 13.590 7.387 -21.692 1.00 62.28 179 LEU A O 1
ATOM 1364 N N . ASN A 1 180 ? 13.128 8.769 -23.396 1.00 65.56 180 ASN A N 1
ATOM 1365 C CA . ASN A 1 180 ? 12.584 9.822 -22.534 1.00 65.56 180 ASN A CA 1
ATOM 1366 C C . ASN A 1 180 ? 11.244 9.415 -21.902 1.00 65.56 180 ASN A C 1
ATOM 1368 O O . ASN A 1 180 ? 10.985 9.795 -20.764 1.00 65.56 180 ASN A O 1
ATOM 1372 N N . THR A 1 181 ? 10.404 8.652 -22.608 1.00 65.31 181 THR A N 1
ATOM 1373 C CA . THR A 1 181 ? 9.138 8.118 -22.084 1.00 65.31 181 THR A CA 1
ATOM 1374 C C . THR A 1 181 ? 9.392 7.091 -20.987 1.00 65.31 181 THR A C 1
ATOM 1376 O O . THR A 1 181 ? 8.792 7.210 -19.922 1.00 65.31 181 THR A O 1
ATOM 1379 N 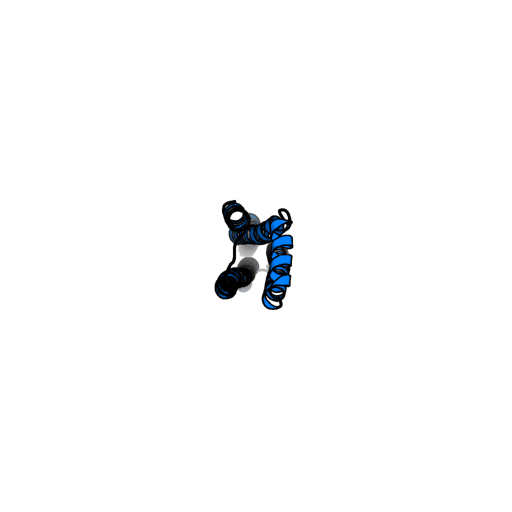N . VAL A 1 182 ? 10.325 6.153 -21.194 1.00 65.69 182 VAL A N 1
ATOM 1380 C CA . VAL A 1 182 ? 10.749 5.183 -20.168 1.00 65.69 182 VAL A CA 1
ATOM 1381 C C . VAL A 1 182 ? 11.230 5.927 -18.919 1.00 65.69 182 VAL A C 1
ATOM 1383 O O . VAL A 1 182 ? 10.681 5.725 -17.840 1.00 65.69 182 VAL A O 1
ATOM 1386 N N . ALA A 1 183 ? 12.147 6.889 -19.062 1.00 67.88 183 ALA A N 1
ATOM 1387 C CA . ALA A 1 183 ? 12.638 7.682 -17.931 1.00 67.88 183 ALA A CA 1
ATOM 1388 C C . ALA A 1 183 ? 11.536 8.524 -17.251 1.00 67.88 183 ALA A C 1
ATOM 1390 O O . ALA A 1 183 ? 11.530 8.701 -16.031 1.00 67.88 183 ALA A O 1
ATOM 1391 N N . ALA A 1 184 ? 10.587 9.077 -18.011 1.00 68.75 184 ALA A N 1
ATOM 1392 C CA . ALA A 1 184 ? 9.465 9.828 -17.448 1.00 68.75 184 ALA A CA 1
ATOM 1393 C C . ALA A 1 184 ? 8.505 8.922 -16.660 1.00 68.75 184 ALA A C 1
ATOM 1395 O O . ALA A 1 184 ? 7.981 9.337 -15.624 1.00 68.75 184 ALA A O 1
ATOM 1396 N N . MET A 1 185 ? 8.283 7.694 -17.127 1.00 67.88 185 MET A N 1
ATOM 1397 C CA . MET A 1 185 ? 7.425 6.720 -16.458 1.00 67.88 185 MET A CA 1
ATOM 1398 C C . MET A 1 185 ? 8.082 6.097 -15.229 1.00 67.88 185 MET A C 1
ATOM 1400 O O . MET A 1 185 ? 7.406 5.973 -14.211 1.00 67.88 185 MET A O 1
ATOM 1404 N N . GLU A 1 186 ? 9.387 5.829 -15.274 1.00 70.19 186 GLU A N 1
ATOM 1405 C CA . GLU A 1 186 ? 10.182 5.461 -14.096 1.00 70.19 186 GLU A CA 1
ATOM 1406 C C . GLU A 1 186 ? 10.028 6.527 -13.001 1.00 70.19 186 GLU A C 1
ATOM 1408 O O . GLU A 1 186 ? 9.635 6.225 -11.877 1.00 70.19 186 GLU A O 1
ATOM 1413 N N . ASN A 1 187 ? 10.209 7.809 -13.346 1.00 73.81 187 ASN A N 1
ATOM 1414 C CA . ASN A 1 187 ? 10.008 8.915 -12.405 1.00 73.81 187 ASN A CA 1
ATOM 1415 C C . ASN A 1 187 ? 8.563 9.004 -11.883 1.00 73.81 187 ASN A C 1
ATOM 1417 O O . ASN A 1 187 ? 8.340 9.310 -10.710 1.00 73.81 187 ASN A O 1
ATOM 1421 N N . LYS A 1 188 ? 7.563 8.751 -12.737 1.00 71.44 188 LYS A N 1
ATOM 1422 C CA . LYS A 1 188 ? 6.148 8.740 -12.337 1.00 71.44 188 LYS A CA 1
ATOM 1423 C C . LYS A 1 188 ? 5.857 7.605 -11.352 1.00 71.44 188 LYS A C 1
ATOM 1425 O O . LYS A 1 188 ? 5.112 7.817 -10.393 1.00 71.44 188 LYS A O 1
ATOM 1430 N N . PHE A 1 189 ? 6.440 6.430 -11.566 1.00 70.19 189 PHE A N 1
ATOM 1431 C CA . PHE A 1 189 ? 6.295 5.289 -10.673 1.00 70.19 189 PHE A CA 1
ATOM 1432 C C . PHE A 1 189 ? 7.050 5.497 -9.359 1.00 70.19 189 PHE A C 1
ATOM 1434 O O . PHE A 1 189 ? 6.443 5.363 -8.303 1.00 70.19 189 PHE A O 1
ATOM 1441 N N . ALA A 1 190 ? 8.304 5.953 -9.402 1.00 73.56 190 ALA A N 1
ATOM 1442 C CA . ALA A 1 190 ? 9.077 6.302 -8.210 1.00 73.56 190 ALA A CA 1
ATOM 1443 C C . ALA A 1 190 ? 8.347 7.344 -7.347 1.00 73.56 190 ALA A C 1
ATOM 1445 O O . ALA A 1 190 ? 8.287 7.219 -6.126 1.00 73.56 190 ALA A O 1
ATOM 1446 N N . LYS A 1 191 ? 7.709 8.339 -7.979 1.00 78.25 191 LYS A N 1
ATOM 1447 C CA . LYS A 1 191 ? 6.833 9.281 -7.275 1.00 78.25 191 LYS A CA 1
ATOM 1448 C C . LYS A 1 191 ? 5.603 8.593 -6.682 1.00 78.25 191 LYS A C 1
ATOM 1450 O O . LYS A 1 191 ? 5.251 8.870 -5.545 1.00 78.25 191 LYS A O 1
ATOM 1455 N N . THR A 1 192 ? 4.954 7.701 -7.429 1.00 69.25 192 THR A N 1
ATOM 1456 C CA . THR A 1 192 ? 3.785 6.948 -6.945 1.00 69.25 192 THR A CA 1
ATOM 1457 C C . THR A 1 192 ? 4.136 6.083 -5.734 1.00 69.25 192 THR A C 1
ATOM 1459 O O . THR A 1 192 ? 3.369 6.090 -4.776 1.00 69.25 192 THR A O 1
ATOM 1462 N N . SER A 1 193 ? 5.297 5.421 -5.743 1.00 70.00 193 SER A N 1
ATOM 1463 C CA . SER A 1 193 ? 5.797 4.651 -4.601 1.00 70.00 193 SER A CA 1
ATOM 1464 C C . SER A 1 193 ? 6.185 5.552 -3.426 1.00 70.00 193 SER A C 1
ATOM 1466 O O . SER A 1 193 ? 5.746 5.339 -2.300 1.00 70.00 193 SER A O 1
ATOM 1468 N N . SER A 1 194 ? 6.907 6.650 -3.674 1.00 76.12 194 SER A N 1
ATOM 1469 C CA . SER A 1 194 ? 7.225 7.625 -2.623 1.00 76.12 194 SER A CA 1
ATOM 1470 C C . SER A 1 194 ? 5.967 8.228 -1.982 1.00 76.12 194 SER A C 1
ATOM 1472 O O . SER A 1 194 ? 5.960 8.501 -0.782 1.00 76.12 194 SER A O 1
ATOM 1474 N N . ASP A 1 195 ? 4.909 8.444 -2.766 1.00 78.06 195 ASP A N 1
ATOM 1475 C CA . ASP A 1 195 ? 3.622 8.958 -2.296 1.00 78.06 195 ASP A CA 1
ATOM 1476 C C . ASP A 1 195 ? 2.747 7.853 -1.668 1.00 78.06 195 ASP A C 1
ATOM 1478 O O . ASP A 1 195 ? 1.750 8.174 -1.018 1.00 78.06 195 ASP A O 1
ATOM 1482 N N . PHE A 1 196 ? 3.084 6.567 -1.842 1.00 75.25 196 PHE A N 1
ATOM 1483 C CA . PHE A 1 196 ? 2.281 5.430 -1.379 1.00 75.25 196 PHE A CA 1
ATOM 1484 C C . PHE A 1 196 ? 2.080 5.477 0.131 1.00 75.25 196 PHE A C 1
ATOM 1486 O O . PHE A 1 196 ? 0.943 5.492 0.593 1.00 75.25 196 PHE A O 1
ATOM 1493 N N . SER A 1 197 ? 3.158 5.618 0.904 1.00 71.25 197 SER A N 1
ATOM 1494 C CA . SER A 1 197 ? 3.078 5.706 2.366 1.00 71.25 197 SER A CA 1
ATOM 1495 C C . SER A 1 197 ? 2.194 6.865 2.835 1.00 71.25 197 SER A C 1
ATOM 1497 O O . SER A 1 197 ? 1.443 6.721 3.795 1.00 71.25 197 SER A O 1
ATOM 1499 N N . TYR A 1 198 ? 2.236 8.009 2.143 1.00 76.75 198 TYR A N 1
ATOM 1500 C CA . TYR A 1 198 ? 1.389 9.163 2.459 1.00 76.75 198 TYR A CA 1
ATOM 1501 C C . TYR A 1 198 ? -0.087 8.906 2.123 1.00 76.75 198 TYR A C 1
ATOM 1503 O O . TYR A 1 198 ? -0.982 9.256 2.887 1.00 76.75 198 TYR A O 1
ATOM 1511 N N . LYS A 1 199 ? -0.351 8.271 0.983 1.00 78.88 199 LYS A N 1
ATOM 1512 C CA . LYS A 1 199 ? -1.701 7.915 0.536 1.00 78.88 199 LYS A CA 1
ATOM 1513 C C . LYS A 1 199 ? -2.336 6.841 1.413 1.00 78.88 199 LYS A C 1
ATOM 1515 O O . LYS A 1 199 ? -3.483 7.010 1.811 1.00 78.88 199 LYS A O 1
ATOM 1520 N N . VAL A 1 200 ? -1.578 5.812 1.786 1.00 75.00 200 VAL A N 1
ATOM 1521 C CA . VAL A 1 200 ? -2.003 4.803 2.763 1.00 75.00 200 VAL A CA 1
ATOM 1522 C C . VAL A 1 200 ? -2.225 5.436 4.128 1.00 75.00 200 VAL A C 1
ATOM 1524 O O . VAL A 1 200 ? -3.233 5.151 4.758 1.00 75.00 200 VAL A O 1
ATOM 1527 N N . PHE A 1 201 ? -1.368 6.360 4.570 1.00 73.81 201 PHE A N 1
ATOM 1528 C CA . PHE A 1 201 ? -1.629 7.118 5.795 1.00 73.81 201 PHE A CA 1
ATOM 1529 C C . PHE A 1 201 ? -2.954 7.893 5.734 1.00 73.81 201 PHE A C 1
ATOM 1531 O O . PHE A 1 201 ? -3.637 7.996 6.742 1.00 73.81 201 PHE A O 1
ATOM 1538 N N . ASN A 1 202 ? -3.356 8.399 4.567 1.00 77.25 202 ASN A N 1
ATOM 1539 C CA . ASN A 1 202 ? -4.671 9.025 4.415 1.00 77.25 202 ASN A CA 1
ATOM 1540 C C . ASN A 1 202 ? -5.825 8.003 4.386 1.00 77.25 202 ASN A C 1
ATOM 1542 O O . ASN A 1 202 ? -6.924 8.356 4.807 1.00 77.25 202 ASN A O 1
ATOM 1546 N N . CYS A 1 203 ? -5.595 6.766 3.918 1.00 81.44 203 CYS A N 1
ATOM 1547 C CA . CYS A 1 203 ? -6.557 5.660 4.064 1.00 81.44 203 CYS A CA 1
ATOM 1548 C C . CYS A 1 203 ? -6.733 5.260 5.523 1.00 81.44 203 CYS A C 1
ATOM 1550 O O . CYS A 1 203 ? -7.845 5.009 5.971 1.00 81.44 203 CYS A O 1
ATOM 1552 N N . LEU A 1 204 ? -5.627 5.236 6.270 1.00 72.50 204 LEU A N 1
ATOM 1553 C CA . LEU A 1 204 ? -5.610 5.115 7.716 1.00 72.50 204 LEU A CA 1
ATOM 1554 C C . LEU A 1 204 ? -6.199 6.394 8.304 1.00 72.50 204 LEU A C 1
ATOM 1556 O O . LEU A 1 204 ? -5.480 7.262 8.792 1.00 72.50 204 LEU A O 1
ATOM 1560 N N . ASN A 1 205 ? -7.521 6.532 8.243 1.00 71.31 205 ASN A N 1
ATOM 1561 C CA . ASN A 1 205 ? -8.233 7.639 8.847 1.00 71.31 205 ASN A CA 1
ATOM 1562 C C . ASN A 1 205 ? -8.054 7.546 10.369 1.00 71.31 205 ASN A C 1
ATOM 1564 O O . ASN A 1 205 ? -8.881 6.987 11.087 1.00 71.31 205 ASN A O 1
ATOM 1568 N N . ALA A 1 206 ? -6.931 8.071 10.866 1.00 67.44 206 ALA A N 1
ATOM 1569 C CA . ALA A 1 206 ? -6.537 7.985 12.264 1.00 67.44 206 ALA A CA 1
ATOM 1570 C C . ALA A 1 206 ? -7.615 8.598 13.160 1.00 67.44 206 ALA A C 1
ATOM 1572 O O . ALA A 1 206 ? -7.830 8.129 14.270 1.00 67.44 206 ALA A O 1
ATOM 1573 N N . THR A 1 207 ? -8.347 9.594 12.655 1.00 75.38 207 THR A N 1
ATOM 1574 C CA . THR A 1 207 ? -9.524 10.142 13.325 1.00 75.38 207 THR A CA 1
ATOM 1575 C C . THR A 1 207 ? -10.659 9.122 13.417 1.00 75.38 207 THR A C 1
ATOM 1577 O O . THR A 1 207 ? -11.207 8.971 14.499 1.00 75.38 207 THR A O 1
ATOM 1580 N N . ALA A 1 208 ? -10.997 8.387 12.353 1.00 74.31 208 ALA A N 1
ATOM 1581 C CA . ALA A 1 208 ? -12.018 7.335 12.412 1.00 74.31 208 ALA A CA 1
ATOM 1582 C C . ALA A 1 208 ? -11.624 6.191 13.358 1.00 74.31 208 ALA A C 1
ATOM 1584 O O . ALA A 1 208 ? -12.428 5.808 14.202 1.00 74.31 208 ALA A O 1
ATOM 1585 N N . VAL A 1 209 ? -10.375 5.714 13.295 1.00 77.38 209 VAL A N 1
ATOM 1586 C CA . VAL A 1 209 ? -9.866 4.666 14.201 1.00 77.38 209 VAL A CA 1
ATOM 1587 C C . VAL A 1 209 ? -9.879 5.136 15.659 1.00 77.38 209 VAL A C 1
ATOM 1589 O O . VAL A 1 209 ? -10.327 4.404 16.537 1.00 77.38 209 VAL A O 1
ATOM 1592 N N . VAL A 1 210 ? -9.435 6.368 15.936 1.00 78.69 210 VAL A N 1
ATOM 1593 C CA . VAL A 1 210 ? -9.469 6.947 17.291 1.00 78.69 210 VAL A CA 1
ATOM 1594 C C . VAL A 1 210 ? -10.904 7.167 17.770 1.00 78.69 210 VAL A C 1
ATOM 1596 O O . VAL A 1 210 ? -11.202 6.895 18.932 1.00 78.69 210 VAL A O 1
ATOM 1599 N N . ASN A 1 211 ? -11.804 7.629 16.900 1.00 83.19 211 ASN A N 1
ATOM 1600 C CA . ASN A 1 211 ? -13.212 7.825 17.241 1.00 83.19 211 ASN A CA 1
ATOM 1601 C C . ASN A 1 211 ? -13.899 6.491 17.541 1.00 83.19 211 ASN A C 1
ATOM 1603 O O . ASN A 1 211 ? -14.629 6.404 18.522 1.00 83.19 211 ASN A O 1
ATOM 1607 N N . PHE A 1 212 ? -13.624 5.452 16.750 1.00 85.31 212 PHE A N 1
ATOM 1608 C CA . PHE A 1 212 ? -14.099 4.095 17.008 1.00 85.31 212 PHE A CA 1
ATOM 1609 C C . PHE A 1 212 ? -13.576 3.575 18.352 1.00 85.31 212 PHE A C 1
ATOM 1611 O O . PHE A 1 212 ? -14.360 3.184 19.210 1.00 85.31 212 PHE A O 1
ATOM 1618 N N . ALA A 1 213 ? -12.263 3.667 18.583 1.00 82.12 213 ALA A N 1
ATOM 1619 C CA . ALA A 1 213 ? -11.637 3.282 19.847 1.00 82.12 213 ALA A CA 1
ATOM 1620 C C . ALA A 1 213 ? -12.262 3.989 21.060 1.00 82.12 213 ALA A C 1
ATOM 1622 O O . ALA A 1 213 ? -12.482 3.376 22.104 1.00 82.12 213 ALA A O 1
ATOM 1623 N N . THR A 1 214 ? -12.537 5.287 20.915 1.00 83.94 214 THR A N 1
ATOM 1624 C CA . THR A 1 214 ? -13.176 6.103 21.953 1.00 83.94 214 THR A CA 1
ATOM 1625 C C . THR A 1 214 ? -14.612 5.651 22.186 1.00 83.94 214 THR A C 1
ATOM 1627 O O . THR A 1 214 ? -14.979 5.427 23.330 1.00 83.94 214 THR A O 1
ATOM 1630 N N . ALA A 1 215 ? -15.391 5.418 21.125 1.00 85.94 215 ALA A N 1
ATOM 1631 C CA . ALA A 1 215 ? -16.769 4.952 21.241 1.00 85.94 215 ALA A CA 1
ATOM 1632 C C . ALA A 1 215 ? -16.868 3.589 21.942 1.00 85.94 215 ALA A C 1
ATOM 1634 O O . ALA A 1 215 ? -17.645 3.453 22.880 1.00 85.94 215 ALA A O 1
ATOM 1635 N N . VAL A 1 216 ? -16.045 2.605 21.556 1.00 84.50 216 VAL A N 1
ATOM 1636 C CA . VAL A 1 216 ? -16.024 1.279 22.207 1.00 84.50 216 VAL A CA 1
ATOM 1637 C C . VAL A 1 216 ? -15.667 1.402 23.691 1.00 84.50 216 VAL A C 1
ATOM 1639 O O . VAL A 1 216 ? -16.275 0.750 24.539 1.00 84.50 216 VAL A O 1
ATOM 1642 N N . LYS A 1 217 ? -14.703 2.268 24.025 1.00 86.19 217 LYS A N 1
ATOM 1643 C CA . LYS A 1 217 ? -14.341 2.546 25.416 1.00 86.19 217 LYS A CA 1
ATOM 1644 C C . LYS A 1 217 ? -15.490 3.195 26.191 1.00 86.19 217 LYS A C 1
ATOM 1646 O O . LYS A 1 217 ? -15.727 2.802 27.329 1.00 86.19 217 LYS A O 1
ATOM 1651 N N . ASP A 1 218 ? -16.153 4.189 25.611 1.00 87.62 218 ASP A N 1
ATOM 1652 C CA . ASP A 1 218 ? -17.246 4.908 26.266 1.00 87.62 218 ASP A CA 1
ATOM 1653 C C . ASP A 1 218 ? -18.440 3.969 26.505 1.00 87.62 218 ASP A C 1
ATOM 1655 O O . ASP A 1 218 ? -18.959 3.935 27.616 1.00 87.62 218 ASP A O 1
ATOM 1659 N N . TYR A 1 219 ? -18.777 3.099 25.541 1.00 83.56 219 TYR A N 1
ATOM 1660 C CA . TYR A 1 219 ? -19.788 2.047 25.731 1.00 83.56 219 TYR A CA 1
ATOM 1661 C C . TYR A 1 219 ? -19.457 1.111 26.896 1.00 83.56 219 TYR A C 1
ATOM 1663 O O . TYR A 1 219 ? -20.332 0.793 27.699 1.00 83.56 219 TYR A O 1
ATOM 1671 N N . TYR A 1 220 ? -18.195 0.689 27.017 1.00 87.88 220 TYR A N 1
ATOM 1672 C CA . TYR A 1 220 ? -17.752 -0.112 28.157 1.00 87.88 220 TYR A CA 1
ATOM 1673 C C . TYR A 1 220 ? -17.918 0.641 29.491 1.00 87.88 220 TYR A C 1
ATOM 1675 O O . TYR A 1 220 ? -18.401 0.062 30.461 1.00 87.88 220 TYR A O 1
ATOM 1683 N N . ILE A 1 221 ? -17.543 1.925 29.549 1.00 88.75 221 ILE A N 1
ATOM 1684 C CA . ILE A 1 221 ? -17.640 2.745 30.772 1.00 88.75 221 ILE A CA 1
ATOM 1685 C C . ILE A 1 221 ? -19.100 2.951 31.192 1.00 88.75 221 ILE A C 1
ATOM 1687 O O . ILE A 1 221 ? -19.417 2.875 32.382 1.00 88.75 221 ILE A O 1
ATOM 1691 N N . ASP A 1 222 ? -19.988 3.202 30.233 1.00 87.88 222 ASP A N 1
ATOM 1692 C CA . ASP A 1 222 ? -21.417 3.372 30.496 1.00 87.88 222 ASP A CA 1
ATOM 1693 C C . ASP A 1 222 ? -22.030 2.076 31.052 1.00 87.88 222 ASP A C 1
ATOM 1695 O O . ASP A 1 222 ? -22.784 2.111 32.029 1.00 87.88 222 ASP A O 1
ATOM 1699 N N . ALA A 1 223 ? -21.646 0.923 30.495 1.00 85.00 223 ALA A N 1
ATOM 1700 C CA . ALA A 1 223 ? -22.075 -0.387 30.977 1.00 85.00 223 ALA A CA 1
ATOM 1701 C C . ALA A 1 223 ? -21.543 -0.701 32.387 1.00 85.00 223 ALA A C 1
ATOM 1703 O O . ALA A 1 223 ? -22.299 -1.142 33.253 1.00 85.00 223 ALA A O 1
ATOM 1704 N N . GLU A 1 224 ? -20.266 -0.412 32.657 1.00 86.94 224 GLU A N 1
ATOM 1705 C CA . GLU A 1 224 ? -19.655 -0.546 33.988 1.00 86.94 224 GLU A CA 1
ATOM 1706 C C . GLU A 1 224 ? -20.359 0.338 35.033 1.00 86.94 224 GLU A C 1
ATOM 1708 O O . GLU A 1 224 ? -20.634 -0.104 36.154 1.00 86.94 224 GLU A O 1
ATOM 1713 N N . THR A 1 225 ? -20.703 1.574 34.659 1.00 89.19 225 THR A N 1
ATOM 1714 C CA . THR A 1 225 ? -21.432 2.514 35.525 1.00 89.19 225 THR A CA 1
ATOM 1715 C C . THR A 1 225 ? -22.836 1.997 35.835 1.00 89.19 225 THR A C 1
ATOM 1717 O O . THR A 1 225 ? -23.223 1.942 37.001 1.00 89.19 225 THR A O 1
ATOM 1720 N N . CYS A 1 226 ? -23.569 1.546 34.812 1.00 87.88 226 CYS A N 1
ATOM 1721 C CA . CYS A 1 226 ? -24.895 0.945 34.964 1.00 87.88 226 CYS A CA 1
ATOM 1722 C C . CYS A 1 226 ? -24.873 -0.235 35.946 1.00 87.88 226 CYS A C 1
ATOM 1724 O O . CYS A 1 226 ? -25.715 -0.330 36.841 1.00 87.88 226 CYS A O 1
ATOM 1726 N N . LEU A 1 227 ? -23.872 -1.107 35.818 1.00 86.19 227 LEU A N 1
ATOM 1727 C CA . LEU A 1 227 ? -23.749 -2.291 36.655 1.00 86.19 227 LEU A CA 1
ATOM 1728 C C . LEU A 1 227 ? -23.421 -1.927 38.111 1.00 86.19 227 LEU A C 1
ATOM 1730 O O . LEU A 1 227 ? -24.042 -2.454 39.032 1.00 86.19 227 LEU A O 1
ATOM 1734 N N . THR A 1 228 ? -22.530 -0.952 38.317 1.00 85.56 228 THR A N 1
ATOM 1735 C CA . THR A 1 228 ? -22.204 -0.402 39.645 1.00 85.56 228 THR A CA 1
ATOM 1736 C C . THR A 1 228 ? -23.438 0.196 40.335 1.00 85.56 228 THR A C 1
ATOM 1738 O O . THR A 1 228 ? -23.662 -0.033 41.529 1.00 85.56 228 THR A O 1
ATOM 1741 N N . ASP A 1 229 ? -24.269 0.931 39.591 1.00 86.88 229 ASP A N 1
ATOM 1742 C CA . ASP A 1 229 ? -25.509 1.513 40.109 1.00 86.88 229 ASP A CA 1
ATOM 1743 C C . ASP A 1 229 ? -26.507 0.419 40.527 1.00 86.88 229 ASP A C 1
ATOM 1745 O O . ASP A 1 229 ? -27.101 0.509 41.609 1.00 86.88 229 ASP A O 1
ATOM 1749 N N . LEU A 1 230 ? -26.644 -0.652 39.733 1.00 85.38 230 LEU A N 1
ATOM 1750 C CA . LEU A 1 230 ? -27.478 -1.806 40.084 1.00 85.38 230 LEU A CA 1
ATOM 1751 C C . LEU A 1 230 ? -26.995 -2.494 41.363 1.00 85.38 230 LEU A C 1
ATOM 1753 O O . LEU A 1 230 ? -27.816 -2.725 42.255 1.00 85.38 230 LEU A O 1
ATOM 1757 N N . GLU A 1 231 ? -25.689 -2.757 41.502 1.00 82.25 231 GLU A N 1
ATOM 1758 C CA . GLU A 1 231 ? -25.132 -3.347 42.728 1.00 82.25 231 GLU A CA 1
ATOM 1759 C C . GLU A 1 231 ? -25.482 -2.494 43.952 1.00 82.25 231 GLU A C 1
ATOM 1761 O O . GLU A 1 231 ? -26.012 -3.014 44.937 1.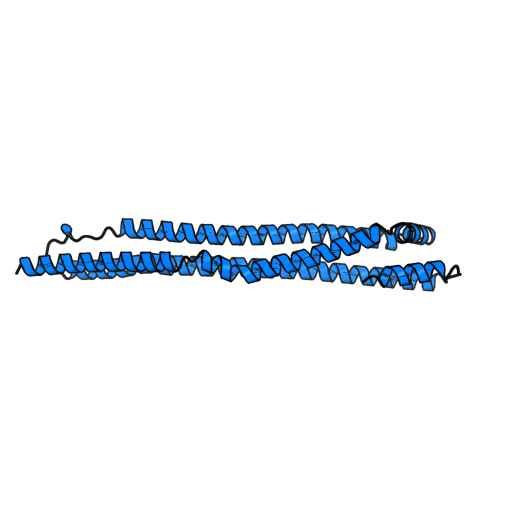00 82.25 231 GLU A O 1
ATOM 1766 N N . SER A 1 232 ? -25.286 -1.175 43.859 1.00 84.62 232 SER A N 1
ATOM 1767 C CA . SER A 1 232 ? -25.559 -0.239 44.956 1.00 84.62 232 SER A CA 1
ATOM 1768 C C . SER A 1 232 ? -27.034 -0.179 45.368 1.00 84.62 232 SER A C 1
ATOM 1770 O O . SER A 1 232 ? -27.343 0.083 46.529 1.00 84.62 232 SER A O 1
ATOM 1772 N N . SER A 1 233 ? -27.951 -0.440 44.432 1.00 78.69 233 SER A N 1
ATOM 1773 C CA . SER A 1 233 ? -29.396 -0.460 44.686 1.00 78.69 233 SER A CA 1
ATOM 1774 C C . SER A 1 233 ? -29.897 -1.776 45.298 1.00 78.69 233 SER A C 1
ATOM 1776 O O . SER A 1 233 ? -31.016 -1.832 45.813 1.00 78.69 233 SER A O 1
ATOM 1778 N N . SER A 1 234 ? -29.077 -2.830 45.230 1.00 66.06 234 SER A N 1
ATOM 1779 C CA . SER A 1 234 ? -29.410 -4.188 45.676 1.00 66.06 234 SER A CA 1
ATOM 1780 C C . SER A 1 234 ? -28.928 -4.527 47.097 1.00 66.06 234 SER A C 1
ATOM 1782 O O . SER A 1 234 ? -29.398 -5.508 47.679 1.00 66.06 234 SER A O 1
ATOM 1784 N N . THR A 1 235 ? -28.033 -3.707 47.663 1.00 57.44 235 THR A N 1
ATOM 1785 C CA . THR A 1 235 ? -27.529 -3.765 49.052 1.00 57.44 235 THR A CA 1
ATOM 1786 C C . THR A 1 235 ? -28.286 -2.843 49.997 1.00 57.44 235 THR A C 1
ATOM 1788 O O . THR A 1 235 ? -28.582 -3.280 51.134 1.00 57.44 235 THR A O 1
#

Mean predicted aligned error: 13.63 Å

Organism: Neodiprion lecontei (NCBI:txid441921)

pLDDT: mean 70.64, std 16.5, range [25.48, 90.38]

Solvent-accessible surface area (backbone atoms only — not comparable to full-atom values): 12903 Å² total; per-residue (Å²): 127,80,64,60,63,55,54,52,51,47,50,60,70,72,46,90,60,94,68,54,73,71,54,54,52,52,53,52,51,52,50,48,59,48,53,53,52,52,47,53,54,51,53,52,50,51,51,52,50,51,54,50,50,52,50,52,53,54,51,51,54,54,49,50,54,48,49,44,53,51,51,48,46,48,52,56,51,52,52,54,49,49,56,51,52,58,72,74,52,93,66,92,51,83,90,38,66,75,66,59,69,59,52,50,53,52,35,50,53,54,42,49,57,32,43,56,47,42,50,54,52,52,52,55,50,49,55,52,51,51,53,46,48,56,54,48,51,54,49,42,52,54,52,51,52,51,47,51,56,60,73,71,42,55,79,71,47,50,51,50,49,47,48,60,53,69,72,18,79,65,52,63,48,49,55,54,47,47,56,49,48,53,56,51,45,52,53,50,45,54,48,50,58,69,43,37,65,59,52,43,49,62,38,53,44,60,65,58,57,51,50,49,54,48,51,58,50,49,55,51,51,53,28,54,50,47,47,53,53,52,52,67,73,75,112

Foldseek 3Di:
DVPPLVVLVCCVVVDPDDDDPVRLVVVLVVVLVVLVVVLVVLVVLLVVLVVLLVVLVVVLVVVLVVLLCLQVVLLVVLVVVVVVLVVVDDFDLPVLDDPSVVLVVVSVVLSVQLSVQSVVLSVVLVVLSVVLVVLSVVLSVVSVVVSVQSVPDDPVSVVVVVCVVNVPPPVVVVNVVSSVVSVVSSVVSVVSSVCSVVSSVVSPPVVVSVVSSVVSVVSSVSSSVVRVVRRVVVD

Radius of gyration: 33.35 Å; Cα contacts (8 Å, |Δi|>4): 111; chains: 1; bounding box: 69×30×99 Å

Sequence (235 aa):
MGKFAVVLCLLAIVYGTSCSEADITKIVTRMILKVDREIIAIYNAQSAMADELDYVKSNASAIESTVNGTVVGMVSKYEAQWNTLVSSTSVDYDTCDVSWSDEYTKADALVDEICDCIECYVSSAESSCQTFSDYVDEAADFLLLKLRKIAAADDESIFNFYTDVTGAGSNITHEALLLNTVAAMENKFAKTSSDFSYKVFNCLNATAVVNFATAVKDYYIDAETCLTDLESSST

Secondary structure (DSSP, 8-state):
-THHHHHHHHHHHH--S---HHHHHHHHHHHHHHHHHHHHHHHHHHHHHHHHHHHHHHHHHHHHHHHHHHHHHHHHHHHHHHHHHHHH--S--TTS---HHHHHHHHHHHHHHHHHHHHHHHHHHHHHHHHHHHHHHHHHHHHHHHHHHHHT--HHHHHHHHHHHHS-TTHHHHHHHHHHHHHHHHHHHHHHHHHHHHHHHHHS-HHHHHHHHHHHHHHHHHHHHHHHHHHHHH-